Protein AF-A0A7J9G5B0-F1 (afdb_monomer)

Radius of gyration: 32.43 Å; Cα contacts (8 Å, |Δi|>4): 318; chains: 1; bounding box: 76×44×80 Å

Nearest PDB structures (foldseek):
  2o26-assembly2_F  TM=2.743E-01  e=6.953E+00  Mus musculus

Mean predicted aligned error: 15.17 Å

pLDDT: mean 85.56, std 13.23, range [45.25, 98.5]

Sequence (202 aa):
AVETWRNEKLKEAKNLALGGERLDSTLLREEAGNLVKVLESNWAALSEEIGLWIPSEIKNQEHNDKPEDVEDTDDPEQILAGRPPLPECRTELHTDYDGDCVRWGLTHHKESAADCCQACLDQAKAAKPGEKKCNIWVYCPSETGCYSPDKYEHKHMECWLKYVSASEKPSLNFKDRYPEGYRNSHRNVPVIVPWVSGVISV

Structure (mmCIF, N/CA/C/O backbone):
data_AF-A0A7J9G5B0-F1
#
_entry.id   AF-A0A7J9G5B0-F1
#
loop_
_atom_site.group_PDB
_atom_site.id
_atom_site.type_symbol
_atom_site.label_atom_id
_atom_site.label_alt_id
_atom_site.label_comp_id
_atom_site.label_asym_id
_atom_site.label_entity_id
_atom_site.label_seq_id
_atom_site.pdbx_PDB_ins_code
_atom_site.Cartn_x
_atom_site.Cartn_y
_atom_site.Cartn_z
_atom_site.occupancy
_atom_site.B_iso_or_equiv
_atom_site.auth_seq_id
_atom_site.auth_comp_id
_atom_site.auth_asym_id
_atom_site.auth_atom_id
_atom_site.pdbx_PDB_model_num
ATOM 1 N N . ALA A 1 1 ? 29.146 -6.454 -39.573 1.00 75.44 1 ALA A N 1
ATOM 2 C CA . ALA A 1 1 ? 29.970 -5.361 -39.013 1.00 75.44 1 ALA A CA 1
ATOM 3 C C . ALA A 1 1 ? 31.433 -5.785 -38.871 1.00 75.44 1 ALA A C 1
ATOM 5 O O . ALA A 1 1 ? 32.259 -5.245 -39.593 1.00 75.44 1 ALA A O 1
ATOM 6 N N . VAL A 1 2 ? 31.755 -6.782 -38.032 1.00 80.88 2 VAL A N 1
ATOM 7 C CA . VAL A 1 2 ? 33.148 -7.219 -37.782 1.00 80.88 2 VAL A CA 1
ATOM 8 C C . VAL A 1 2 ? 33.845 -7.763 -39.039 1.00 80.88 2 VAL A C 1
ATOM 10 O O . VAL A 1 2 ? 34.942 -7.321 -39.360 1.00 80.88 2 VAL A O 1
ATOM 13 N N . GLU A 1 3 ? 33.191 -8.636 -39.814 1.00 83.44 3 GLU A N 1
ATOM 14 C CA . GLU A 1 3 ? 33.768 -9.148 -41.075 1.00 83.44 3 GLU A CA 1
ATOM 15 C C . GLU A 1 3 ? 33.977 -8.050 -42.132 1.00 83.44 3 GLU A C 1
ATOM 17 O O . GLU A 1 3 ? 34.952 -8.061 -42.878 1.00 83.44 3 GLU A O 1
ATOM 22 N N . THR A 1 4 ? 33.090 -7.054 -42.182 1.00 85.81 4 THR A N 1
ATOM 23 C CA . THR A 1 4 ? 33.234 -5.903 -43.086 1.00 85.81 4 THR A CA 1
ATOM 24 C C . THR A 1 4 ? 34.471 -5.081 -42.721 1.00 85.81 4 THR A C 1
ATOM 26 O O . THR A 1 4 ? 35.311 -4.832 -43.582 1.00 85.81 4 THR A O 1
ATOM 29 N N . TRP A 1 5 ? 34.633 -4.759 -41.433 1.00 87.75 5 TRP A N 1
ATOM 30 C CA . TRP A 1 5 ? 35.808 -4.058 -40.909 1.00 87.75 5 TRP A CA 1
ATOM 31 C C . TRP A 1 5 ? 37.108 -4.838 -41.155 1.00 87.75 5 TRP A C 1
ATOM 33 O O . TRP A 1 5 ? 38.104 -4.264 -41.594 1.00 87.75 5 TRP A O 1
ATOM 43 N N . ARG A 1 6 ? 37.093 -6.162 -40.941 1.00 89.50 6 ARG A N 1
ATOM 44 C CA . ARG A 1 6 ? 38.235 -7.047 -41.212 1.00 89.50 6 ARG A CA 1
ATOM 45 C C . ARG A 1 6 ? 38.676 -6.944 -42.671 1.00 89.50 6 ARG A C 1
ATOM 47 O O . ARG A 1 6 ? 39.864 -6.777 -42.937 1.00 89.50 6 ARG A O 1
ATOM 54 N N . ASN A 1 7 ? 37.733 -7.018 -43.610 1.00 89.81 7 ASN A N 1
ATOM 55 C CA . ASN A 1 7 ? 38.027 -6.958 -45.043 1.00 89.81 7 ASN A CA 1
ATOM 56 C C . ASN A 1 7 ? 38.601 -5.597 -45.466 1.00 89.81 7 ASN A C 1
ATOM 58 O O . ASN A 1 7 ? 39.544 -5.545 -46.259 1.00 89.81 7 ASN A O 1
ATOM 62 N N . GLU A 1 8 ? 38.080 -4.502 -44.911 1.00 89.50 8 GLU A N 1
ATOM 63 C CA . GLU A 1 8 ? 38.601 -3.149 -45.143 1.00 89.50 8 GLU A CA 1
ATOM 64 C C . GLU A 1 8 ? 40.030 -2.999 -44.604 1.00 89.50 8 GLU A C 1
ATOM 66 O O . GLU A 1 8 ? 40.931 -2.579 -45.337 1.00 89.50 8 GLU A O 1
ATOM 71 N N . LYS A 1 9 ? 40.280 -3.440 -43.366 1.00 87.12 9 LYS A N 1
ATOM 72 C CA . LYS A 1 9 ? 41.608 -3.364 -42.739 1.00 87.12 9 LYS A CA 1
ATOM 73 C C . LYS A 1 9 ? 42.635 -4.273 -43.399 1.00 87.12 9 LYS A C 1
ATOM 75 O O . LYS A 1 9 ? 43.788 -3.876 -43.560 1.00 87.12 9 LYS A O 1
ATOM 80 N N . LEU A 1 10 ? 42.227 -5.456 -43.851 1.00 90.00 10 LEU A N 1
ATOM 81 C CA . LEU A 1 10 ? 43.096 -6.351 -44.611 1.00 90.00 10 LEU A CA 1
ATOM 82 C C . LEU A 1 10 ? 43.522 -5.717 -45.943 1.00 90.00 10 LEU A C 1
ATOM 84 O O . LEU A 1 10 ? 44.684 -5.826 -46.335 1.00 90.00 10 LEU A O 1
ATOM 88 N N . LYS A 1 11 ? 42.607 -5.019 -46.627 1.00 89.06 11 LYS A N 1
ATOM 89 C CA . LYS A 1 11 ? 42.903 -4.311 -47.880 1.00 89.06 11 LYS A CA 1
ATOM 90 C C . LYS A 1 11 ? 43.905 -3.174 -47.667 1.00 89.06 11 LYS A C 1
ATOM 92 O O . LYS A 1 11 ? 44.860 -3.055 -48.434 1.00 89.06 11 LYS A O 1
ATOM 97 N N . GLU A 1 12 ? 43.723 -2.377 -46.616 1.00 86.44 12 GLU A N 1
ATOM 98 C CA . GLU A 1 12 ? 44.674 -1.327 -46.226 1.00 86.44 12 GLU A CA 1
ATOM 99 C C . GLU A 1 12 ? 46.062 -1.907 -45.908 1.00 86.44 12 GLU A C 1
ATOM 101 O O . GLU A 1 12 ? 47.071 -1.429 -46.430 1.00 86.44 12 GLU A O 1
ATOM 106 N N . ALA A 1 13 ? 46.119 -2.982 -45.115 1.00 86.12 13 ALA A N 1
ATOM 107 C CA . ALA A 1 13 ? 47.369 -3.621 -44.709 1.00 86.12 13 ALA A CA 1
ATOM 108 C C . ALA A 1 13 ? 48.138 -4.227 -45.898 1.00 86.12 13 ALA A C 1
ATOM 110 O O . ALA A 1 13 ? 49.355 -4.060 -45.993 1.00 86.12 13 ALA A O 1
ATOM 111 N N . LYS A 1 14 ? 47.442 -4.866 -46.850 1.00 86.56 14 LYS A N 1
ATOM 112 C CA . LYS A 1 14 ? 48.056 -5.412 -48.076 1.00 86.56 14 LYS A CA 1
ATOM 113 C C . LYS A 1 14 ? 48.651 -4.320 -48.962 1.00 86.56 14 LYS A C 1
ATOM 115 O O . LYS A 1 14 ? 49.770 -4.475 -49.448 1.00 86.56 14 LYS A O 1
ATOM 120 N N . ASN A 1 15 ? 47.940 -3.207 -49.137 1.00 84.12 15 ASN A N 1
ATOM 121 C CA . ASN A 1 15 ? 48.438 -2.074 -49.920 1.00 84.12 15 ASN A CA 1
ATOM 122 C C . ASN A 1 15 ? 49.713 -1.473 -49.307 1.00 84.12 15 ASN A C 1
ATOM 124 O O . ASN A 1 15 ? 50.661 -1.167 -50.031 1.00 84.12 15 ASN A O 1
ATOM 128 N N . LEU A 1 16 ? 49.766 -1.357 -47.977 1.00 80.50 16 LEU A N 1
ATOM 129 C CA . LEU A 1 16 ? 50.942 -0.853 -47.259 1.00 80.50 16 LEU A CA 1
ATOM 130 C C . LEU A 1 16 ? 52.129 -1.830 -47.312 1.00 80.50 16 LEU A C 1
ATOM 132 O O . LEU A 1 16 ? 53.268 -1.397 -47.505 1.00 80.50 16 LEU A O 1
ATOM 136 N N . ALA A 1 17 ? 51.878 -3.138 -47.200 1.00 78.25 17 ALA A N 1
ATOM 137 C CA . ALA A 1 17 ? 52.911 -4.173 -47.298 1.00 78.25 17 ALA A CA 1
ATOM 138 C C . ALA A 1 17 ? 53.558 -4.239 -48.697 1.00 78.25 17 ALA A C 1
ATOM 140 O O . ALA A 1 17 ? 54.757 -4.488 -48.808 1.00 78.25 17 ALA A O 1
ATOM 141 N N . LEU A 1 18 ? 52.791 -3.962 -49.759 1.00 80.50 18 LEU A N 1
ATOM 142 C CA . LEU A 1 18 ? 53.263 -3.934 -51.152 1.00 80.50 18 LEU A CA 1
ATOM 143 C C . LEU A 1 18 ? 53.929 -2.606 -51.561 1.00 80.50 18 LEU A C 1
ATOM 145 O O . LEU A 1 18 ? 54.347 -2.455 -52.707 1.00 80.50 18 LEU A O 1
ATOM 149 N N . GLY A 1 19 ? 54.060 -1.651 -50.635 1.00 67.88 19 GLY A N 1
ATOM 150 C CA . GLY A 1 19 ? 54.778 -0.396 -50.861 1.00 67.88 19 GLY A CA 1
ATOM 151 C C . GLY A 1 19 ? 53.939 0.758 -51.41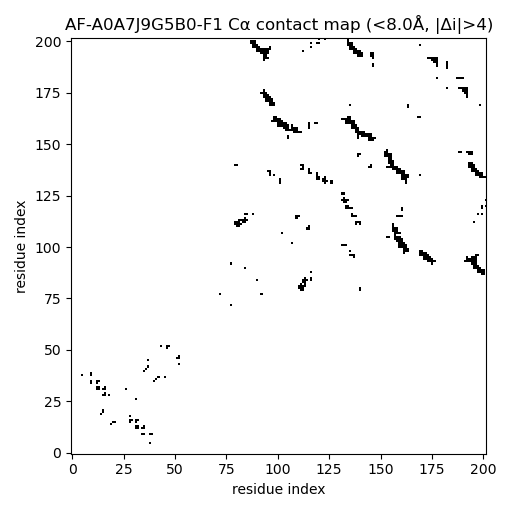5 1.00 67.88 19 GLY A C 1
ATOM 152 O O . GLY A 1 19 ? 54.524 1.724 -51.899 1.00 67.88 19 GLY A O 1
ATOM 153 N N . GLY A 1 20 ? 52.606 0.682 -51.330 1.00 67.12 20 GLY A N 1
ATOM 154 C CA . GLY A 1 20 ? 51.700 1.776 -51.696 1.00 67.12 20 GLY A CA 1
ATOM 155 C C . GLY A 1 20 ? 51.817 3.010 -50.788 1.00 67.12 20 GLY A C 1
ATOM 156 O O . GLY A 1 20 ? 52.327 2.930 -49.668 1.00 67.12 20 GLY A O 1
ATOM 157 N N . GLU A 1 21 ? 51.352 4.163 -51.283 1.00 63.97 21 GLU A N 1
ATOM 158 C CA . GLU A 1 21 ? 51.412 5.445 -50.569 1.00 63.97 21 GLU A CA 1
ATOM 159 C C . GLU A 1 21 ? 50.605 5.442 -49.261 1.00 63.97 21 GLU A C 1
ATOM 161 O O . GLU A 1 21 ? 49.486 4.930 -49.168 1.00 63.97 21 GLU A O 1
ATOM 166 N N . ARG A 1 22 ? 51.202 6.049 -48.231 1.00 60.91 22 ARG A N 1
ATOM 167 C CA . ARG A 1 22 ? 50.657 6.165 -46.878 1.00 60.91 22 ARG A CA 1
ATOM 168 C C . ARG A 1 22 ? 49.647 7.308 -46.847 1.00 60.91 22 ARG A C 1
ATOM 170 O O . ARG A 1 22 ? 50.045 8.455 -46.691 1.00 60.91 22 ARG A O 1
ATOM 177 N N . LEU A 1 23 ? 48.361 6.994 -46.993 1.00 57.19 23 LEU A N 1
ATOM 178 C CA . LEU A 1 23 ? 47.342 8.044 -47.022 1.00 57.19 23 LEU A CA 1
ATOM 179 C C . LEU A 1 23 ? 46.958 8.579 -45.636 1.00 57.19 23 LEU A C 1
ATOM 181 O O . LEU A 1 23 ? 46.669 9.758 -45.580 1.00 57.19 23 LEU A O 1
ATOM 185 N N . ASP A 1 24 ? 47.017 7.794 -44.544 1.00 59.62 24 ASP A N 1
ATOM 186 C CA . ASP A 1 24 ? 46.801 8.318 -43.166 1.00 59.62 24 ASP A CA 1
ATOM 187 C C . ASP A 1 24 ? 47.099 7.314 -42.019 1.00 59.62 2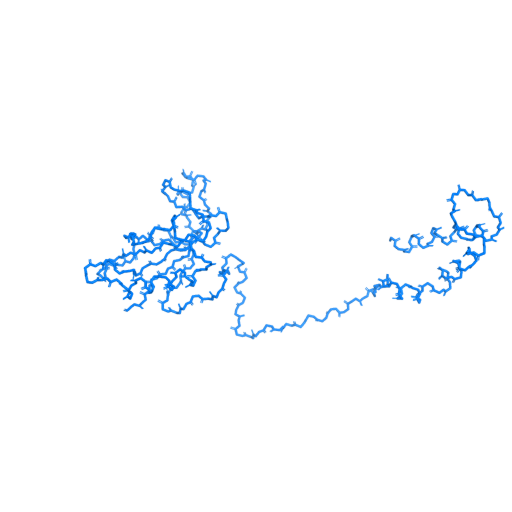4 ASP A C 1
ATOM 189 O O . ASP A 1 24 ? 46.635 7.452 -40.890 1.00 59.62 24 ASP A O 1
ATOM 193 N N . SER A 1 25 ? 47.869 6.249 -42.270 1.00 56.81 25 SER A N 1
ATOM 194 C CA . SER A 1 25 ? 48.047 5.175 -41.276 1.00 56.81 25 SER A CA 1
ATOM 195 C C . SER A 1 25 ? 49.211 5.445 -40.310 1.00 56.81 25 SER A C 1
ATOM 197 O O . SER A 1 25 ? 50.312 5.796 -40.740 1.00 56.81 25 SER A O 1
ATOM 199 N N . THR A 1 26 ? 49.006 5.257 -39.002 1.00 64.81 26 THR A N 1
ATOM 200 C CA . THR A 1 26 ? 50.064 5.205 -37.966 1.00 64.81 26 THR A CA 1
ATOM 201 C C . THR A 1 26 ? 50.887 3.914 -38.010 1.00 64.81 26 THR A C 1
ATOM 203 O O . THR A 1 26 ? 51.887 3.816 -37.307 1.00 64.81 26 THR A O 1
ATOM 206 N N . LEU A 1 27 ? 50.480 2.947 -38.835 1.00 65.25 27 LEU A N 1
ATOM 207 C CA . LEU A 1 27 ? 51.027 1.595 -38.880 1.00 65.25 27 LEU A CA 1
ATOM 208 C C . LEU A 1 27 ? 52.357 1.548 -39.648 1.00 65.25 27 LEU A C 1
ATOM 210 O O . LEU A 1 27 ? 52.450 2.036 -40.782 1.00 65.25 27 LEU A O 1
ATOM 214 N N . LEU A 1 28 ? 53.389 0.954 -39.049 1.00 69.56 28 LEU A N 1
ATOM 215 C CA . LEU A 1 28 ? 54.694 0.788 -39.690 1.00 69.56 28 LEU A CA 1
ATOM 216 C C . LEU A 1 28 ? 54.623 -0.298 -40.776 1.00 69.56 28 LEU A C 1
ATOM 218 O O . LEU A 1 28 ? 53.872 -1.267 -40.675 1.00 69.56 28 LEU A O 1
ATOM 222 N N . ARG A 1 29 ? 55.440 -0.177 -41.832 1.00 68.81 29 ARG A N 1
ATOM 223 C CA . ARG A 1 29 ? 55.473 -1.157 -42.940 1.00 68.81 29 ARG A CA 1
ATOM 224 C C . ARG A 1 29 ? 55.770 -2.583 -42.450 1.00 68.81 29 ARG A C 1
ATOM 226 O O . ARG A 1 29 ? 55.216 -3.539 -42.982 1.00 68.81 29 ARG A O 1
ATOM 233 N N . GLU A 1 30 ? 56.615 -2.714 -41.430 1.00 68.94 30 GLU A N 1
ATOM 234 C CA . GLU A 1 30 ? 56.950 -3.998 -40.798 1.00 68.94 30 GLU A CA 1
ATOM 235 C C . GLU A 1 30 ? 55.750 -4.606 -40.048 1.00 68.94 30 GLU A C 1
ATOM 237 O O . GLU A 1 30 ? 55.548 -5.819 -40.066 1.00 68.94 30 GLU A O 1
ATOM 242 N N . GLU A 1 31 ? 54.890 -3.768 -39.466 1.00 75.38 31 GLU A N 1
ATOM 243 C CA . GLU A 1 31 ? 53.669 -4.186 -38.766 1.00 75.38 31 GLU A CA 1
ATOM 244 C C . GLU A 1 31 ? 52.557 -4.586 -39.747 1.00 75.38 31 GLU A C 1
ATOM 246 O O . GLU A 1 31 ? 51.744 -5.459 -39.440 1.00 75.38 31 GLU A O 1
ATOM 251 N N . ALA A 1 32 ? 52.548 -4.011 -40.955 1.00 81.25 32 ALA A N 1
ATOM 252 C CA . ALA A 1 32 ? 51.550 -4.306 -41.983 1.00 81.25 32 ALA A CA 1
ATOM 253 C C . ALA A 1 32 ? 51.599 -5.774 -42.433 1.00 81.25 32 ALA A C 1
ATOM 255 O O . ALA A 1 32 ? 50.554 -6.401 -42.601 1.00 81.25 32 ALA A O 1
ATOM 256 N N . GLY A 1 33 ? 52.798 -6.353 -42.564 1.00 82.38 33 GLY A N 1
ATOM 257 C CA . GLY A 1 33 ? 52.959 -7.769 -42.909 1.00 82.38 33 GLY A CA 1
ATOM 258 C C . GLY A 1 33 ? 52.389 -8.707 -41.840 1.00 82.38 33 GLY A C 1
ATOM 259 O O . GLY A 1 33 ? 51.692 -9.673 -42.161 1.00 82.38 33 GLY A O 1
ATOM 260 N N . ASN A 1 34 ? 52.619 -8.385 -40.564 1.00 84.00 34 ASN A N 1
ATOM 261 C CA . ASN A 1 34 ? 52.057 -9.140 -39.444 1.00 84.00 34 ASN A CA 1
ATOM 262 C C . ASN A 1 34 ? 50.531 -9.010 -39.393 1.00 84.00 34 ASN A C 1
ATOM 264 O O . ASN A 1 34 ? 49.838 -10.009 -39.203 1.00 84.00 34 ASN A O 1
ATOM 268 N N . LEU A 1 35 ? 50.001 -7.811 -39.641 1.00 85.69 35 LEU A N 1
ATOM 269 C CA . LEU A 1 35 ? 48.563 -7.564 -39.659 1.00 85.69 35 LEU A CA 1
ATOM 270 C C . LEU A 1 35 ? 47.857 -8.336 -40.784 1.00 85.69 35 LEU A C 1
ATOM 272 O O . LEU A 1 35 ? 46.802 -8.921 -40.546 1.00 85.69 35 LEU A O 1
ATOM 276 N N . VAL A 1 36 ? 48.453 -8.415 -41.981 1.00 88.88 36 VAL A N 1
ATOM 277 C CA . VAL A 1 36 ? 47.934 -9.252 -43.079 1.00 88.88 36 VAL A CA 1
ATOM 278 C C . VAL A 1 36 ? 47.875 -10.716 -42.656 1.00 88.88 36 VAL A C 1
ATOM 280 O O . VAL A 1 36 ? 46.828 -11.345 -42.783 1.00 88.88 36 VAL A O 1
ATOM 283 N N . LYS A 1 37 ? 48.964 -11.251 -42.091 1.00 88.12 37 LYS A N 1
ATOM 284 C CA . LYS A 1 37 ? 49.021 -12.648 -41.636 1.00 88.12 37 LYS A CA 1
ATOM 285 C C . LYS A 1 37 ? 47.945 -12.953 -40.590 1.00 88.12 37 LYS A C 1
ATOM 287 O O . LYS A 1 37 ? 47.312 -14.007 -40.645 1.00 88.12 37 LYS A O 1
ATOM 292 N N . VAL A 1 38 ? 47.724 -12.031 -39.656 1.00 88.94 38 VAL A N 1
ATOM 293 C CA . VAL A 1 38 ? 46.749 -12.196 -38.575 1.00 88.94 38 VAL A CA 1
ATOM 294 C C . VAL A 1 38 ? 45.309 -12.098 -39.084 1.00 88.94 38 VAL A C 1
ATOM 296 O O . VAL A 1 38 ? 44.499 -12.967 -38.775 1.00 88.94 38 VAL A O 1
ATOM 299 N N . LEU A 1 39 ? 44.989 -11.092 -39.902 1.00 88.94 39 LEU A N 1
ATOM 300 C CA . LEU A 1 39 ? 43.631 -10.875 -40.414 1.00 88.94 39 LEU A CA 1
ATOM 301 C C . LEU A 1 39 ? 43.241 -11.844 -41.543 1.00 88.94 39 LEU A C 1
ATOM 303 O O . LEU A 1 39 ? 42.052 -12.074 -41.761 1.00 88.94 39 LEU A O 1
ATOM 307 N N . GLU A 1 40 ? 44.199 -12.416 -42.272 1.00 89.44 40 GLU A N 1
ATOM 308 C CA . GLU A 1 40 ? 43.931 -13.361 -43.363 1.00 89.44 40 GLU A CA 1
ATOM 309 C C . GLU A 1 40 ? 43.974 -14.816 -42.887 1.00 89.44 40 GLU A C 1
ATOM 311 O O . GLU A 1 40 ? 42.971 -15.519 -43.008 1.00 89.44 40 GLU A O 1
ATOM 316 N N . SER A 1 41 ? 45.097 -15.250 -42.306 1.00 85.44 41 SER A N 1
ATOM 317 C CA . SER A 1 41 ? 45.352 -16.664 -41.998 1.00 85.44 41 SER A CA 1
ATOM 318 C C . SER A 1 41 ? 44.984 -17.062 -40.567 1.00 85.44 41 SER A C 1
ATOM 320 O O . SER A 1 41 ? 44.552 -18.191 -40.353 1.00 85.44 41 SER A O 1
ATOM 322 N N . ASN A 1 42 ? 45.122 -16.155 -39.593 1.00 86.44 42 ASN A N 1
ATOM 323 C CA . ASN A 1 42 ? 44.904 -16.462 -38.169 1.00 86.44 42 ASN A CA 1
ATOM 324 C C . ASN A 1 42 ? 43.629 -15.826 -37.595 1.00 86.44 42 ASN A C 1
ATOM 326 O O . ASN A 1 42 ? 43.475 -15.742 -36.378 1.00 86.44 42 ASN A O 1
ATOM 330 N N . TRP A 1 43 ? 42.708 -15.383 -38.452 1.00 87.81 43 TRP A N 1
ATOM 331 C CA . TRP A 1 43 ? 41.545 -14.613 -38.018 1.00 87.81 43 TRP A CA 1
ATOM 332 C C . TRP A 1 43 ? 40.653 -15.366 -37.032 1.00 87.81 43 TRP A C 1
ATOM 334 O O . TRP A 1 43 ? 40.246 -14.782 -36.039 1.00 87.81 43 TRP A O 1
ATOM 344 N N . ALA A 1 44 ? 40.390 -16.654 -37.274 1.00 84.25 44 ALA A N 1
ATOM 345 C CA . ALA A 1 44 ? 39.545 -17.459 -36.393 1.00 84.25 44 ALA A CA 1
ATOM 346 C C . ALA A 1 44 ? 40.123 -17.524 -34.967 1.00 84.25 44 ALA A C 1
ATOM 348 O O . ALA A 1 44 ? 39.436 -17.165 -34.014 1.00 84.25 44 ALA A O 1
ATOM 349 N N . ALA A 1 45 ? 41.411 -17.865 -34.846 1.00 84.62 45 ALA A N 1
ATOM 350 C CA . ALA A 1 45 ? 42.112 -17.927 -33.565 1.00 84.62 45 ALA A CA 1
ATOM 351 C C . ALA A 1 45 ? 42.162 -16.559 -32.868 1.00 84.62 45 ALA A C 1
ATOM 353 O O . ALA A 1 45 ? 41.864 -16.468 -31.682 1.00 84.62 45 ALA A O 1
ATOM 354 N N . LEU A 1 46 ? 42.464 -15.488 -33.613 1.00 84.88 46 LEU A N 1
ATOM 355 C CA . LEU A 1 46 ? 42.442 -14.136 -33.058 1.00 84.88 46 LEU A CA 1
ATOM 356 C C . LEU A 1 46 ? 41.035 -13.769 -32.571 1.00 84.88 46 LEU A C 1
ATOM 358 O O . LEU A 1 46 ? 40.905 -13.230 -31.483 1.00 84.88 46 LEU A O 1
ATOM 362 N N . SER A 1 47 ? 39.994 -14.038 -33.367 1.00 84.69 47 SER A N 1
ATOM 363 C CA . SER A 1 47 ? 38.609 -13.661 -33.059 1.00 84.69 47 SER A CA 1
ATOM 364 C C . SER A 1 47 ? 38.087 -14.335 -31.793 1.00 84.69 47 SER A C 1
ATOM 366 O O . SER A 1 47 ? 37.343 -13.715 -31.034 1.00 84.69 47 SER A O 1
ATOM 368 N N . GLU A 1 48 ? 38.515 -15.571 -31.548 1.00 83.00 48 GLU A N 1
ATOM 369 C CA . GLU A 1 48 ? 38.233 -16.311 -30.324 1.00 83.00 48 GLU A CA 1
ATOM 370 C C . GLU A 1 48 ? 39.007 -15.720 -29.137 1.00 83.00 48 GLU A C 1
ATOM 372 O O . GLU A 1 48 ? 38.404 -15.406 -28.113 1.00 83.00 48 GLU A O 1
ATOM 377 N N . GLU A 1 49 ? 40.311 -15.466 -29.300 1.00 84.38 49 GLU A N 1
ATOM 378 C CA . GLU A 1 49 ? 41.177 -14.898 -28.256 1.00 84.38 49 GLU A CA 1
ATOM 379 C C . GLU A 1 49 ? 40.717 -13.507 -27.787 1.00 84.38 49 GLU A C 1
ATOM 381 O O . GLU A 1 49 ? 40.744 -13.213 -26.593 1.00 84.38 49 GLU A O 1
ATOM 386 N N . ILE A 1 50 ? 40.251 -12.655 -28.707 1.00 81.81 50 ILE A N 1
ATOM 387 C CA . ILE A 1 50 ? 39.782 -11.294 -28.390 1.00 81.81 50 ILE A CA 1
ATOM 388 C C . ILE A 1 50 ? 38.276 -11.216 -28.096 1.00 81.81 50 ILE A C 1
ATOM 390 O O . ILE A 1 50 ? 37.741 -10.115 -27.961 1.00 81.81 50 ILE A O 1
ATOM 394 N N . GLY A 1 51 ? 37.579 -12.357 -28.010 1.00 78.12 51 GLY A N 1
ATOM 395 C CA . GLY A 1 51 ? 36.159 -12.417 -27.643 1.00 78.12 51 GLY A CA 1
ATOM 396 C C . GLY A 1 51 ? 35.200 -11.812 -28.676 1.00 78.12 51 GLY A C 1
ATOM 397 O O . GLY A 1 51 ? 34.086 -11.425 -28.330 1.00 78.12 51 GLY A O 1
ATOM 398 N N . LEU A 1 52 ? 35.619 -11.708 -29.941 1.00 75.06 52 LEU A N 1
ATOM 399 C CA . LEU A 1 52 ? 34.769 -11.277 -31.061 1.00 75.06 52 LEU A CA 1
ATOM 400 C C . LEU A 1 52 ? 34.044 -12.445 -31.742 1.00 75.06 52 LEU A C 1
ATOM 402 O O . LEU A 1 52 ? 33.197 -12.218 -32.609 1.00 75.06 52 LEU A O 1
ATOM 406 N N . TRP A 1 53 ? 34.371 -13.683 -31.374 1.00 70.50 53 TRP A N 1
ATOM 407 C CA . TRP A 1 53 ? 33.687 -14.870 -31.863 1.00 70.50 53 TRP A CA 1
ATOM 408 C C . TRP A 1 53 ? 32.376 -15.107 -31.107 1.00 70.50 53 TRP A C 1
ATOM 410 O O . TRP A 1 53 ? 32.370 -15.362 -29.904 1.00 70.50 53 TRP A O 1
ATOM 420 N N . ILE A 1 54 ? 31.261 -15.078 -31.837 1.00 62.78 54 ILE A N 1
ATOM 421 C CA . ILE A 1 54 ? 29.958 -15.557 -31.369 1.00 62.78 54 ILE A CA 1
ATOM 422 C C . ILE A 1 54 ? 29.581 -16.743 -32.267 1.00 62.78 54 ILE A C 1
ATOM 424 O O . ILE A 1 54 ? 29.531 -16.562 -33.488 1.00 62.78 54 ILE A O 1
ATOM 428 N N . PRO A 1 55 ? 29.323 -17.948 -31.718 1.00 63.28 55 PRO A N 1
ATOM 429 C CA . PRO A 1 55 ? 28.839 -19.074 -32.508 1.00 63.28 55 PRO A CA 1
ATOM 430 C C . PRO A 1 55 ? 27.569 -18.698 -33.276 1.00 63.28 55 PRO A C 1
ATOM 432 O O . PRO A 1 55 ? 26.679 -18.047 -32.733 1.00 63.28 55 PRO A O 1
ATOM 435 N N . SER A 1 56 ? 27.451 -19.154 -34.524 1.00 61.44 56 SER A N 1
ATOM 436 C CA . SER A 1 56 ? 26.239 -18.964 -35.337 1.00 61.44 56 SER A CA 1
ATOM 437 C C . SER A 1 56 ? 24.992 -19.586 -34.703 1.00 61.44 56 SER A C 1
ATOM 439 O O . SER A 1 56 ? 23.875 -19.169 -34.990 1.00 61.44 56 SER A O 1
ATOM 441 N N . GLU A 1 57 ? 25.194 -20.583 -33.841 1.00 61.09 57 GLU A N 1
ATOM 442 C CA . GLU A 1 57 ? 24.156 -21.288 -33.105 1.00 61.09 57 GLU A CA 1
ATOM 443 C C . GLU A 1 57 ? 24.521 -21.296 -31.620 1.00 61.09 57 GLU A C 1
ATOM 445 O O . GLU A 1 57 ? 25.359 -22.076 -31.167 1.00 61.09 57 GLU A O 1
ATOM 450 N N . ILE A 1 58 ? 23.881 -20.421 -30.848 1.00 66.44 58 ILE A N 1
ATOM 451 C CA . ILE A 1 58 ? 23.886 -20.511 -29.390 1.00 66.44 58 ILE A CA 1
ATOM 452 C C . ILE A 1 58 ? 22.707 -21.408 -29.015 1.00 66.44 58 ILE A C 1
ATOM 454 O O . ILE A 1 58 ? 21.552 -20.983 -29.057 1.00 66.44 58 ILE A O 1
ATOM 458 N N . LYS A 1 59 ? 22.980 -22.671 -28.674 1.00 68.50 59 LYS A N 1
ATOM 459 C CA . LYS A 1 59 ? 21.967 -23.551 -28.081 1.00 68.50 59 LYS A CA 1
ATOM 460 C C . LYS A 1 59 ? 21.775 -23.151 -26.623 1.00 68.50 59 LYS A C 1
ATOM 462 O O . LYS A 1 59 ? 22.403 -23.718 -25.735 1.00 68.50 59 LYS A O 1
ATOM 467 N N . ASN A 1 60 ? 20.928 -22.154 -26.392 1.00 66.81 60 ASN A N 1
ATOM 468 C CA . ASN A 1 60 ? 20.433 -21.870 -25.053 1.00 66.81 60 ASN A CA 1
ATOM 469 C C . ASN A 1 60 ? 19.544 -23.040 -24.634 1.00 66.81 60 ASN A C 1
ATOM 471 O O . ASN A 1 60 ? 18.548 -23.337 -25.292 1.00 66.81 60 ASN A O 1
ATOM 475 N N . GLN A 1 61 ? 19.936 -23.732 -23.573 1.00 71.50 61 GLN A N 1
ATOM 476 C CA . GLN A 1 61 ? 19.067 -24.690 -22.915 1.00 71.50 61 GLN A CA 1
ATOM 477 C C . GLN A 1 61 ? 18.419 -23.937 -21.760 1.00 71.50 61 GLN A C 1
ATOM 479 O O . GLN A 1 61 ? 19.069 -23.672 -20.752 1.00 71.50 61 GLN A O 1
ATOM 484 N N . GLU A 1 62 ? 17.173 -23.509 -21.949 1.00 68.50 62 GLU A N 1
ATOM 485 C CA . GLU A 1 62 ? 16.391 -22.913 -20.869 1.00 68.50 62 GLU A CA 1
ATOM 486 C C . GLU A 1 62 ? 16.176 -23.986 -19.801 1.00 68.50 62 GLU A C 1
ATOM 488 O O . GLU A 1 62 ? 15.477 -24.977 -20.019 1.00 68.50 62 GLU A O 1
ATOM 493 N N . HIS A 1 63 ? 16.849 -23.826 -18.666 1.00 68.94 63 HIS A N 1
ATOM 494 C CA . HIS A 1 63 ? 16.596 -24.632 -17.487 1.00 68.94 63 HIS A CA 1
ATOM 495 C C . HIS A 1 63 ? 15.535 -23.905 -16.668 1.00 68.94 63 HIS A C 1
ATOM 497 O O . HIS A 1 63 ? 15.774 -22.805 -16.173 1.00 68.94 63 HIS A O 1
ATOM 503 N N . ASN A 1 64 ? 14.342 -24.487 -16.578 1.00 66.75 64 ASN A N 1
ATOM 504 C CA . ASN A 1 64 ? 13.290 -23.928 -15.748 1.00 66.75 64 ASN A CA 1
ATOM 505 C C . ASN A 1 64 ? 13.541 -24.353 -14.295 1.00 66.75 64 ASN A C 1
ATOM 507 O O . ASN A 1 64 ? 13.109 -25.423 -13.878 1.00 66.75 64 ASN A O 1
ATOM 511 N N . ASP A 1 65 ? 14.259 -23.524 -13.533 1.00 77.81 65 ASP A N 1
ATOM 512 C CA . ASP A 1 65 ? 14.503 -23.719 -12.090 1.00 77.81 65 ASP A CA 1
ATOM 513 C C . ASP A 1 65 ? 13.237 -23.524 -11.230 1.00 77.81 65 ASP A C 1
ATOM 515 O O . ASP A 1 65 ? 13.291 -23.550 -9.997 1.00 77.81 65 ASP A O 1
ATOM 519 N N . LYS A 1 66 ? 12.086 -23.287 -11.865 1.00 65.00 66 LYS A N 1
ATOM 520 C CA . LYS A 1 66 ? 10.831 -23.005 -11.188 1.00 65.00 66 LYS A CA 1
ATOM 521 C C . LYS A 1 66 ? 10.235 -24.283 -10.565 1.00 65.00 66 LYS A C 1
ATOM 523 O O . LYS A 1 66 ? 10.042 -25.268 -11.277 1.00 65.00 66 LYS A O 1
ATOM 528 N N . PRO A 1 67 ? 9.895 -24.284 -9.262 1.00 71.31 67 PRO A N 1
ATOM 529 C CA . PRO A 1 67 ? 9.187 -25.398 -8.632 1.00 71.31 67 PRO A CA 1
ATOM 530 C C 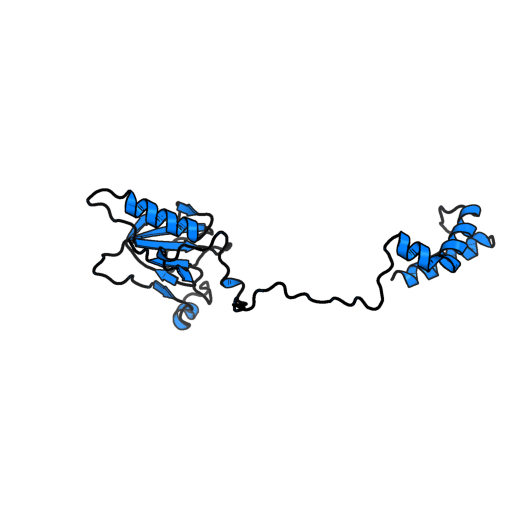. PRO A 1 67 ? 7.784 -25.578 -9.238 1.00 71.31 67 PRO A C 1
ATOM 532 O O . PRO A 1 67 ? 7.096 -24.590 -9.490 1.00 71.31 67 PRO A O 1
ATOM 535 N N . GLU A 1 68 ? 7.344 -26.828 -9.422 1.00 63.47 68 GLU A N 1
ATOM 536 C CA . GLU A 1 68 ? 6.062 -27.178 -10.071 1.00 63.47 68 GLU A CA 1
ATOM 537 C C . GLU A 1 68 ? 4.816 -26.615 -9.352 1.00 63.47 68 GLU A C 1
ATOM 539 O O . GLU A 1 68 ? 3.779 -26.437 -9.984 1.00 63.47 68 GLU A O 1
ATOM 544 N N . ASP A 1 69 ? 4.924 -26.270 -8.065 1.00 56.34 69 ASP A N 1
ATOM 545 C CA . ASP A 1 69 ? 3.803 -25.808 -7.230 1.00 56.34 69 ASP A CA 1
ATOM 546 C C . ASP A 1 69 ? 3.622 -24.276 -7.188 1.00 56.34 69 ASP A C 1
ATOM 548 O O . ASP A 1 69 ? 2.825 -23.765 -6.397 1.00 56.34 69 ASP A O 1
ATOM 552 N N . VAL A 1 70 ? 4.367 -23.511 -7.992 1.00 55.50 70 VAL A N 1
ATOM 553 C CA . VAL A 1 70 ? 4.233 -22.046 -8.039 1.00 55.50 70 VAL A CA 1
ATOM 554 C C . VAL A 1 70 ? 3.439 -21.668 -9.288 1.00 55.50 70 VAL A C 1
ATOM 556 O O . VAL A 1 70 ? 3.980 -21.677 -10.391 1.00 55.50 70 VAL A O 1
ATOM 559 N N . GLU A 1 71 ? 2.154 -21.341 -9.152 1.00 54.66 71 GLU A N 1
ATOM 560 C CA . GLU A 1 71 ? 1.392 -20.776 -10.274 1.00 54.66 71 GLU A CA 1
ATOM 561 C C . GLU A 1 71 ? 2.035 -19.448 -10.715 1.00 54.66 71 GLU A C 1
ATOM 563 O O . GLU A 1 71 ? 2.358 -18.598 -9.884 1.00 54.66 71 GLU A O 1
ATOM 568 N N . ASP A 1 72 ? 2.272 -19.284 -12.022 1.00 48.31 72 ASP A N 1
ATOM 569 C CA . ASP A 1 72 ? 2.623 -17.988 -12.615 1.00 48.31 72 ASP A CA 1
ATOM 570 C C . ASP A 1 72 ? 1.412 -17.056 -12.496 1.00 48.31 72 ASP A C 1
ATOM 572 O O . ASP A 1 72 ? 0.567 -16.973 -13.388 1.00 48.31 72 ASP A O 1
ATOM 576 N N . THR A 1 73 ? 1.302 -16.326 -11.390 1.00 47.53 73 THR A N 1
ATOM 577 C CA . THR A 1 73 ? 0.552 -15.070 -11.402 1.00 47.53 73 THR A CA 1
ATOM 578 C C . THR A 1 73 ? 1.441 -14.036 -12.092 1.00 47.53 73 THR A C 1
ATOM 580 O O . THR A 1 73 ? 2.058 -13.207 -11.426 1.00 47.53 73 THR A O 1
ATOM 583 N N . ASP A 1 74 ? 1.557 -14.133 -13.422 1.00 45.25 74 ASP A N 1
ATOM 584 C CA . ASP A 1 74 ? 2.289 -13.221 -14.324 1.00 45.25 74 ASP A CA 1
ATOM 585 C C . ASP A 1 74 ? 1.641 -11.822 -14.389 1.00 45.25 74 ASP A C 1
ATOM 587 O O . ASP A 1 74 ? 1.454 -11.234 -15.455 1.00 45.25 74 ASP A O 1
ATOM 591 N N . ASP A 1 75 ? 1.257 -11.275 -13.242 1.00 50.16 75 ASP A N 1
ATOM 592 C CA . ASP A 1 75 ? 0.873 -9.884 -13.106 1.00 50.16 75 ASP A CA 1
ATOM 593 C C . ASP A 1 75 ? 1.972 -9.179 -12.300 1.00 50.16 75 ASP A C 1
ATOM 595 O O . ASP A 1 75 ? 1.988 -9.258 -11.067 1.00 50.16 75 ASP A O 1
ATOM 599 N N . PRO A 1 76 ? 2.946 -8.526 -12.959 1.00 48.53 76 PRO A N 1
ATOM 600 C CA . PRO A 1 76 ? 4.018 -7.812 -12.268 1.00 48.53 76 PRO A CA 1
ATOM 601 C C . PRO A 1 76 ? 3.492 -6.705 -11.335 1.00 48.53 76 PRO A C 1
ATOM 603 O O . PRO A 1 76 ? 4.233 -6.251 -10.466 1.00 48.53 76 PRO A O 1
ATOM 606 N N . GLU A 1 77 ? 2.217 -6.306 -11.458 1.00 49.81 77 GLU A N 1
ATOM 607 C CA . GLU A 1 77 ? 1.535 -5.363 -10.559 1.00 49.81 77 GLU A CA 1
ATOM 608 C C . GLU A 1 77 ? 1.066 -6.001 -9.230 1.00 49.81 77 GLU A C 1
ATOM 610 O O . GLU A 1 77 ? 0.675 -5.279 -8.311 1.00 49.81 77 GLU A O 1
ATOM 615 N N . GLN A 1 78 ? 1.138 -7.332 -9.082 1.00 58.03 78 GLN A N 1
ATOM 616 C CA . GLN A 1 78 ? 0.756 -8.058 -7.857 1.00 58.03 78 GLN A CA 1
ATOM 617 C C . GLN A 1 78 ? 1.941 -8.396 -6.937 1.00 58.03 78 GLN A C 1
ATOM 619 O O . GLN A 1 78 ? 1.746 -8.888 -5.821 1.00 58.03 78 GLN A O 1
ATOM 624 N N . ILE A 1 79 ? 3.177 -8.119 -7.365 1.00 71.00 79 ILE A N 1
ATOM 625 C CA . ILE A 1 79 ? 4.379 -8.412 -6.580 1.00 71.00 79 ILE A CA 1
ATOM 626 C C . ILE A 1 79 ? 4.636 -7.261 -5.601 1.00 71.00 79 ILE A C 1
ATOM 628 O O . ILE A 1 79 ? 5.078 -6.177 -5.977 1.00 71.00 79 ILE A O 1
ATOM 632 N N . LEU A 1 80 ? 4.373 -7.499 -4.316 1.00 84.50 80 LEU A N 1
ATOM 633 C CA . LEU A 1 80 ? 4.678 -6.536 -3.257 1.00 84.50 80 LEU A CA 1
ATOM 634 C C . LEU A 1 80 ? 6.176 -6.513 -2.955 1.00 84.50 80 LEU A C 1
ATOM 636 O O . LEU A 1 80 ? 6.798 -7.558 -2.768 1.00 84.50 80 LEU A O 1
ATOM 640 N N . ALA A 1 81 ? 6.739 -5.312 -2.831 1.00 86.12 81 ALA A N 1
ATOM 641 C CA . ALA A 1 81 ? 8.116 -5.140 -2.392 1.00 86.12 81 ALA A CA 1
ATOM 642 C C . ALA A 1 81 ? 8.321 -5.644 -0.950 1.00 86.12 81 ALA A C 1
ATOM 644 O O . ALA A 1 81 ? 7.483 -5.442 -0.064 1.00 86.12 81 ALA A O 1
ATOM 645 N N . GLY A 1 82 ? 9.483 -6.254 -0.705 1.00 88.81 82 GLY A N 1
ATOM 646 C CA . GLY A 1 82 ? 9.893 -6.747 0.608 1.00 88.81 82 GLY A CA 1
ATOM 647 C C . GLY A 1 82 ? 9.430 -8.174 0.911 1.00 88.81 82 GLY A C 1
ATOM 648 O O . GLY A 1 82 ? 9.146 -8.971 0.021 1.00 88.81 82 GLY A O 1
ATOM 649 N N . ARG A 1 83 ? 9.418 -8.526 2.201 1.00 90.19 83 ARG A N 1
ATOM 650 C CA . ARG A 1 83 ? 8.938 -9.841 2.655 1.00 90.19 83 ARG A CA 1
ATOM 651 C C . ARG A 1 83 ? 7.415 -9.944 2.478 1.00 90.19 83 ARG A C 1
ATOM 653 O O . ARG A 1 83 ? 6.731 -8.933 2.652 1.00 90.19 83 ARG A O 1
ATOM 660 N N . PRO A 1 84 ? 6.863 -11.143 2.230 1.00 90.00 84 PRO A N 1
ATOM 661 C CA . PRO A 1 84 ? 5.419 -11.322 2.209 1.00 90.00 84 PRO A CA 1
ATOM 662 C C . PRO A 1 84 ? 4.813 -11.017 3.594 1.00 90.00 84 PRO A C 1
ATOM 664 O O . PRO A 1 84 ? 5.423 -11.351 4.619 1.00 90.00 84 PRO A O 1
ATOM 667 N N . PRO A 1 85 ? 3.625 -10.388 3.658 1.00 91.00 85 PRO A N 1
ATOM 668 C CA . PRO A 1 85 ? 2.896 -10.223 4.912 1.00 91.00 85 PRO A CA 1
ATOM 669 C C . PRO A 1 85 ? 2.553 -11.568 5.568 1.00 91.00 85 PRO A C 1
ATOM 671 O O . PRO A 1 85 ? 2.387 -12.585 4.898 1.00 91.00 85 PRO A O 1
ATOM 674 N N . LEU A 1 86 ? 2.417 -11.568 6.897 1.00 90.38 86 LEU A N 1
ATOM 675 C CA . LEU A 1 86 ? 2.005 -12.756 7.651 1.00 90.38 86 LEU A CA 1
ATOM 676 C C . LEU A 1 86 ? 0.547 -13.141 7.321 1.00 90.38 86 LEU A C 1
ATOM 678 O O . LEU A 1 86 ? -0.261 -12.255 7.044 1.00 90.38 86 LEU A O 1
ATOM 682 N N . PRO A 1 87 ? 0.144 -14.421 7.446 1.00 90.44 87 PRO A N 1
ATOM 683 C CA . PRO A 1 87 ? -1.245 -14.836 7.208 1.00 90.44 87 PRO A CA 1
ATOM 684 C C . PRO A 1 87 ? -2.277 -14.094 8.074 1.00 90.44 87 PRO A C 1
ATOM 686 O O . PRO A 1 87 ? -3.379 -13.788 7.620 1.00 90.44 87 PRO A O 1
ATOM 689 N N . GLU A 1 88 ? -1.903 -13.742 9.309 1.00 92.25 88 GLU A N 1
ATOM 690 C CA . GLU A 1 88 ? -2.729 -12.957 10.240 1.00 92.25 88 GLU A CA 1
ATOM 691 C C . GLU A 1 88 ? -3.097 -11.570 9.697 1.00 92.25 88 GLU A C 1
ATOM 693 O O . GLU A 1 88 ? -4.096 -11.000 10.134 1.00 92.25 88 GLU A O 1
ATOM 698 N N . CYS A 1 89 ? -2.325 -11.047 8.737 1.00 94.12 89 CYS A N 1
ATOM 699 C CA . CYS A 1 89 ? -2.546 -9.753 8.098 1.00 94.12 89 CYS A CA 1
ATOM 700 C C . CYS A 1 89 ? -3.741 -9.733 7.148 1.00 94.12 89 CYS A C 1
ATOM 702 O O . CYS A 1 89 ? -4.204 -8.636 6.834 1.00 94.12 89 CYS A O 1
ATOM 704 N N . ARG A 1 90 ? -4.191 -10.908 6.671 1.00 94.12 90 ARG A N 1
ATOM 705 C CA . ARG A 1 90 ? -5.256 -11.079 5.664 1.00 94.12 90 ARG A CA 1
ATOM 706 C C . ARG A 1 90 ? -5.135 -10.059 4.532 1.00 94.12 90 ARG A C 1
ATOM 708 O O . ARG A 1 90 ? -6.030 -9.248 4.315 1.00 94.12 90 ARG A O 1
ATOM 715 N N . THR A 1 91 ? -3.972 -10.057 3.890 1.00 94.56 91 THR A N 1
ATOM 716 C CA . THR A 1 91 ? -3.643 -9.095 2.842 1.00 94.56 91 THR A CA 1
ATOM 717 C C . THR A 1 91 ? -4.557 -9.264 1.638 1.00 94.56 91 THR A C 1
ATOM 719 O O . THR A 1 91 ? -4.718 -10.362 1.114 1.00 94.56 91 THR A O 1
ATOM 722 N N . GLU A 1 92 ? -5.097 -8.146 1.179 1.00 94.94 92 GLU A N 1
ATOM 723 C CA . GLU A 1 92 ? -5.877 -8.011 -0.037 1.00 94.94 92 GLU A CA 1
ATOM 724 C C . GLU A 1 92 ? -5.226 -6.940 -0.915 1.00 94.94 92 GLU A C 1
ATOM 726 O O . GLU A 1 92 ? -5.053 -5.783 -0.512 1.00 94.94 92 GLU A O 1
ATOM 731 N N . LEU A 1 93 ? -4.842 -7.346 -2.125 1.00 95.25 93 LEU A N 1
ATOM 732 C CA . LEU A 1 93 ? -4.380 -6.427 -3.157 1.00 95.25 93 LEU A CA 1
ATOM 733 C C . LEU A 1 93 ? -5.547 -5.570 -3.651 1.00 95.25 93 LEU A C 1
ATOM 735 O O . LEU A 1 93 ? -6.716 -5.931 -3.495 1.00 95.25 93 LEU A O 1
ATOM 739 N N . HIS A 1 94 ? -5.214 -4.425 -4.238 1.00 95.69 94 HIS A N 1
ATOM 740 C CA . HIS A 1 94 ? -6.166 -3.520 -4.878 1.00 95.69 94 HIS A CA 1
ATOM 741 C C . HIS A 1 94 ? -7.377 -3.194 -4.006 1.00 95.69 94 HIS A C 1
ATOM 743 O O . HIS A 1 94 ? -8.519 -3.231 -4.456 1.00 95.69 94 HIS A O 1
ATOM 749 N N . THR A 1 95 ? -7.134 -2.911 -2.733 1.00 96.12 95 THR A N 1
ATOM 750 C CA . THR A 1 95 ? -8.184 -2.748 -1.732 1.00 96.12 95 THR A CA 1
ATOM 751 C C . THR A 1 95 ? -7.864 -1.535 -0.878 1.00 96.12 95 THR A C 1
ATOM 753 O O . THR A 1 95 ? -6.773 -1.447 -0.319 1.00 96.12 95 THR A O 1
ATOM 756 N N . ASP A 1 96 ? -8.818 -0.613 -0.761 1.00 95.56 96 ASP A N 1
ATOM 757 C CA . ASP A 1 96 ? -8.779 0.508 0.181 1.00 95.56 96 ASP A CA 1
ATOM 758 C C . ASP A 1 96 ? -9.908 0.353 1.207 1.00 95.56 96 ASP A C 1
ATOM 760 O O . ASP A 1 96 ? -11.096 0.488 0.886 1.00 95.56 96 ASP A O 1
ATOM 764 N N . TYR A 1 97 ? -9.524 0.036 2.444 1.00 95.38 97 TYR A N 1
ATOM 765 C CA . TYR A 1 97 ? -10.444 -0.051 3.573 1.00 95.38 97 TYR A CA 1
ATOM 766 C C . TYR A 1 97 ? -10.578 1.291 4.284 1.00 95.38 97 TYR A C 1
ATOM 768 O O . TYR A 1 97 ? -9.587 1.955 4.594 1.00 95.38 97 TYR A O 1
ATOM 776 N N . ASP A 1 98 ? -11.808 1.653 4.626 1.00 92.50 98 ASP A N 1
ATOM 777 C CA . ASP A 1 98 ? -12.117 2.814 5.450 1.00 92.50 98 ASP A CA 1
ATOM 778 C C . ASP A 1 98 ? -12.037 2.484 6.952 1.00 92.50 98 ASP A C 1
ATOM 780 O O . ASP A 1 98 ? -12.043 1.320 7.365 1.00 92.50 98 ASP A O 1
ATOM 784 N N . GLY A 1 99 ? -11.940 3.518 7.784 1.00 92.31 99 GLY A N 1
ATOM 785 C CA . GLY A 1 99 ? -11.938 3.387 9.236 1.00 92.31 99 GLY A CA 1
ATOM 786 C C . GLY A 1 99 ? -11.330 4.581 9.960 1.00 92.31 99 GLY A C 1
ATOM 787 O O . GLY A 1 99 ? -10.676 5.447 9.375 1.00 92.31 99 GLY A O 1
ATOM 788 N N . ASP A 1 100 ? -11.495 4.591 11.280 1.00 93.88 100 ASP A N 1
ATOM 789 C CA . ASP A 1 100 ? -10.942 5.629 12.138 1.00 93.88 100 ASP A CA 1
ATOM 790 C C . ASP A 1 100 ? -9.420 5.543 12.173 1.00 93.88 100 ASP A C 1
ATOM 792 O O . ASP A 1 100 ? -8.840 4.576 12.669 1.00 93.88 100 ASP A O 1
ATOM 796 N N . CYS A 1 101 ? -8.756 6.584 11.688 1.00 94.00 101 CYS A N 1
ATOM 797 C CA . CYS A 1 101 ? -7.305 6.640 11.661 1.00 94.00 101 CYS A CA 1
ATOM 798 C C . CYS A 1 101 ? -6.721 6.677 13.087 1.00 94.00 101 CYS A C 1
ATOM 800 O O . CYS A 1 101 ? -6.867 7.669 13.805 1.00 94.00 101 CYS A O 1
ATOM 802 N N . VAL A 1 102 ? -6.010 5.616 13.482 1.00 96.00 1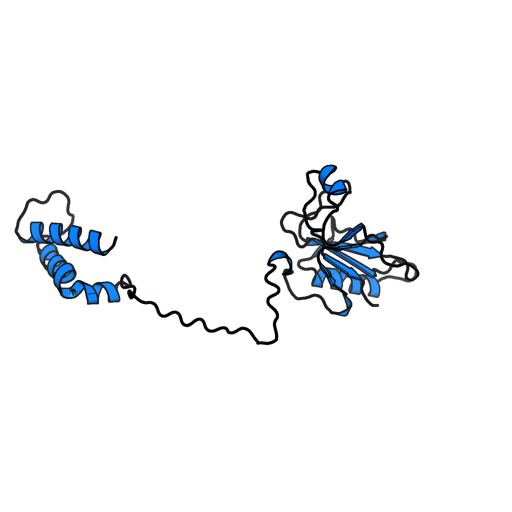02 VAL A N 1
ATOM 803 C CA . VAL A 1 102 ? -5.228 5.562 14.732 1.00 96.00 102 VAL A CA 1
ATOM 804 C C . VAL A 1 102 ? -3.782 6.002 14.511 1.00 96.00 102 VAL A C 1
ATOM 806 O O . VAL A 1 102 ? -3.136 6.495 15.437 1.00 96.00 102 VAL A O 1
ATOM 809 N N . ARG A 1 103 ? -3.275 5.889 13.277 1.00 97.44 103 ARG A N 1
ATOM 810 C CA . ARG A 1 103 ? -2.005 6.490 12.858 1.00 97.44 103 ARG A CA 1
ATOM 811 C C . ARG A 1 103 ? -2.056 6.908 11.393 1.00 97.44 103 ARG A C 1
ATOM 813 O O . ARG A 1 103 ? -2.352 6.095 10.522 1.00 97.44 103 ARG A O 1
ATOM 820 N N . TRP A 1 104 ? -1.751 8.180 11.153 1.00 97.00 104 TRP A N 1
ATOM 821 C CA . TRP A 1 104 ? -1.849 8.820 9.843 1.00 97.00 104 TRP A CA 1
ATOM 822 C C . TRP A 1 104 ? -0.711 8.389 8.920 1.00 97.00 104 TRP A C 1
ATOM 824 O O . TRP A 1 104 ? 0.454 8.561 9.279 1.00 97.00 104 TRP A O 1
ATOM 834 N N . GLY A 1 105 ? -1.048 7.901 7.723 1.00 97.31 105 GLY A N 1
ATOM 835 C CA . GLY A 1 105 ? -0.065 7.450 6.734 1.00 97.31 105 GLY A CA 1
ATOM 836 C C . GLY A 1 105 ? 0.798 8.575 6.170 1.00 97.31 105 GLY A C 1
ATOM 837 O O . GLY A 1 105 ? 1.989 8.361 5.987 1.00 97.31 105 GLY A O 1
ATOM 838 N N . LEU A 1 106 ? 0.262 9.801 6.063 1.00 96.06 106 LEU A N 1
ATOM 839 C CA . LEU A 1 106 ? 0.997 10.998 5.600 1.00 96.06 106 LEU A CA 1
ATOM 840 C C . LEU A 1 106 ? 2.323 11.248 6.342 1.00 96.06 106 LEU A C 1
ATOM 842 O O . LEU A 1 106 ? 3.227 11.899 5.822 1.00 96.06 106 LEU A O 1
ATOM 846 N N . THR A 1 107 ? 2.424 10.796 7.596 1.00 96.81 107 THR A N 1
ATOM 847 C CA . THR A 1 107 ? 3.636 10.917 8.423 1.00 96.81 107 THR A CA 1
ATOM 848 C C . THR A 1 107 ? 4.152 9.566 8.914 1.00 96.81 107 THR A C 1
ATOM 850 O O . THR A 1 107 ? 5.089 9.507 9.715 1.00 96.81 107 T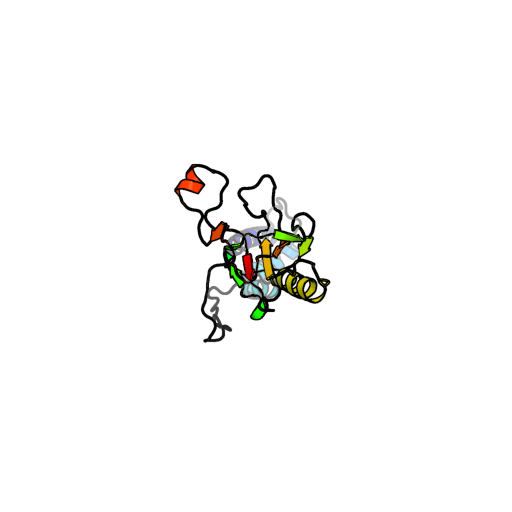HR A O 1
ATOM 853 N N . HIS A 1 108 ? 3.566 8.466 8.443 1.00 98.19 108 HIS A N 1
ATOM 854 C CA . HIS A 1 108 ? 3.914 7.117 8.848 1.00 98.19 108 HIS A CA 1
ATOM 855 C C . HIS A 1 108 ? 4.223 6.258 7.627 1.00 98.19 108 HIS A C 1
ATOM 857 O O . HIS A 1 108 ? 3.343 5.613 7.071 1.00 98.19 108 HIS A O 1
ATOM 863 N N . HIS A 1 109 ? 5.499 6.232 7.244 1.00 98.19 109 HIS A N 1
ATOM 864 C CA . HIS A 1 109 ? 5.970 5.426 6.123 1.00 98.19 109 HIS A CA 1
ATOM 865 C C . HIS A 1 109 ? 6.542 4.079 6.579 1.00 98.19 109 HIS A C 1
ATOM 867 O O . HIS A 1 109 ? 7.106 3.969 7.679 1.00 98.19 109 H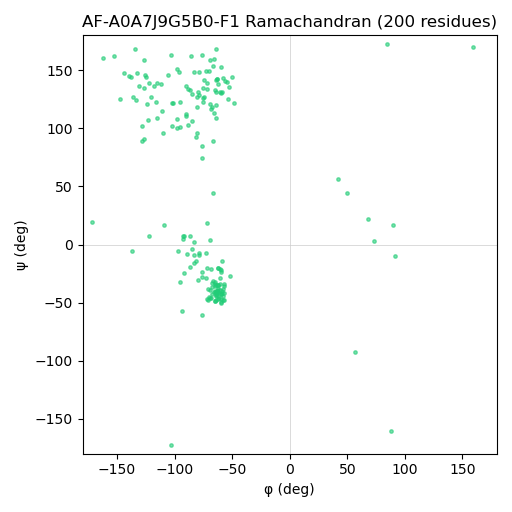IS A O 1
ATOM 873 N N . LYS A 1 110 ? 6.391 3.059 5.730 1.00 98.00 110 LYS A N 1
ATOM 874 C CA . LYS A 1 110 ? 6.943 1.710 5.903 1.00 98.00 110 LYS A CA 1
ATOM 875 C C . LYS A 1 110 ? 7.517 1.180 4.593 1.00 98.00 110 LYS A C 1
ATOM 877 O O . LYS A 1 110 ? 6.963 1.413 3.531 1.00 98.00 110 LYS A O 1
ATOM 882 N N . GLU A 1 111 ? 8.605 0.425 4.686 1.00 96.19 111 GLU A N 1
ATOM 883 C CA . GLU A 1 111 ? 9.314 -0.104 3.512 1.00 96.19 111 GLU A CA 1
ATOM 884 C C . GLU A 1 111 ? 8.519 -1.172 2.751 1.00 96.19 111 GLU A C 1
ATOM 886 O O . GLU A 1 111 ? 8.787 -1.425 1.584 1.00 96.19 111 GLU A O 1
ATOM 891 N N . SER A 1 112 ? 7.542 -1.808 3.404 1.00 96.81 112 SER A N 1
ATOM 892 C CA . SER A 1 112 ? 6.739 -2.868 2.800 1.00 96.81 112 SER A CA 1
ATOM 893 C C . SER A 1 112 ? 5.341 -2.970 3.410 1.00 96.81 112 SER A C 1
ATOM 895 O O . SER A 1 112 ? 5.093 -2.541 4.545 1.00 96.81 112 SER A O 1
ATOM 897 N N . ALA A 1 113 ? 4.439 -3.639 2.687 1.00 97.44 113 ALA A N 1
ATOM 898 C CA . ALA A 1 113 ? 3.117 -4.012 3.188 1.00 97.44 113 ALA A CA 1
ATOM 899 C C . ALA A 1 113 ? 3.209 -4.878 4.459 1.00 97.44 113 ALA A C 1
ATOM 901 O O . ALA A 1 113 ? 2.441 -4.690 5.403 1.00 97.44 113 ALA A O 1
ATOM 902 N N . ALA A 1 114 ? 4.192 -5.783 4.524 1.00 96.81 114 ALA A N 1
ATOM 903 C CA . ALA A 1 114 ? 4.424 -6.619 5.698 1.00 96.81 114 ALA A CA 1
ATOM 904 C C . ALA A 1 114 ? 4.805 -5.789 6.931 1.00 96.81 114 ALA A C 1
ATOM 906 O O . ALA A 1 114 ? 4.316 -6.054 8.029 1.00 96.81 114 ALA A O 1
ATOM 907 N N . ASP A 1 115 ? 5.628 -4.753 6.759 1.00 97.94 115 ASP A N 1
ATOM 908 C CA . ASP A 1 115 ? 6.013 -3.862 7.857 1.00 97.94 115 ASP A CA 1
ATOM 909 C C . ASP A 1 115 ? 4.874 -2.934 8.284 1.00 97.94 115 ASP A C 1
ATOM 911 O O . ASP A 1 115 ? 4.795 -2.560 9.458 1.00 97.94 115 ASP A O 1
ATOM 915 N N . CYS A 1 116 ? 3.973 -2.589 7.362 1.00 98.38 116 CYS A N 1
ATOM 916 C CA . CYS A 1 116 ? 2.745 -1.873 7.691 1.00 98.38 116 CYS A CA 1
ATOM 917 C C . CYS A 1 116 ? 1.776 -2.743 8.504 1.00 98.38 116 CYS A C 1
ATOM 919 O O . CYS A 1 116 ? 1.306 -2.313 9.562 1.00 98.38 116 CYS A O 1
ATOM 921 N N . CYS A 1 117 ? 1.558 -3.996 8.094 1.00 97.94 117 CYS A N 1
ATOM 922 C CA . CYS A 1 117 ? 0.792 -4.950 8.894 1.00 97.94 117 CYS A CA 1
ATOM 923 C C . CYS A 1 117 ? 1.408 -5.147 10.287 1.00 97.94 117 CYS A C 1
ATOM 925 O O . CYS A 1 117 ? 0.704 -5.064 11.296 1.00 97.94 117 CYS A O 1
ATOM 927 N N . GLN A 1 118 ? 2.727 -5.359 10.363 1.00 97.56 118 GLN A N 1
ATOM 928 C CA . GLN A 1 118 ? 3.408 -5.532 11.644 1.00 97.56 118 GLN A CA 1
ATOM 929 C C . GLN A 1 118 ? 3.221 -4.306 12.545 1.00 97.56 118 GLN A C 1
ATOM 931 O O . GLN A 1 118 ? 2.945 -4.454 13.731 1.00 97.56 118 GLN A O 1
ATOM 936 N N . ALA A 1 119 ? 3.276 -3.096 11.985 1.00 98.00 119 ALA A N 1
ATOM 937 C CA . ALA A 1 119 ? 3.013 -1.875 12.739 1.00 98.00 119 ALA A CA 1
ATOM 938 C C . ALA A 1 119 ? 1.577 -1.808 13.290 1.00 98.00 119 ALA A C 1
ATOM 940 O O . ALA A 1 119 ? 1.382 -1.309 14.400 1.00 98.00 119 ALA A O 1
ATOM 941 N N . CYS A 1 120 ? 0.587 -2.333 12.560 1.00 97.88 120 CYS A N 1
ATOM 942 C CA . CYS A 1 120 ? -0.782 -2.468 13.061 1.00 97.88 120 CYS A CA 1
ATOM 943 C C . CYS A 1 120 ? -0.857 -3.449 14.237 1.00 97.88 120 CYS A C 1
ATOM 945 O O . CYS A 1 120 ? -1.396 -3.099 15.287 1.00 97.88 120 CYS A O 1
ATOM 947 N N . LEU A 1 121 ? -0.256 -4.637 14.097 1.00 97.12 121 LEU A N 1
ATOM 948 C CA . LEU A 1 121 ? -0.185 -5.644 15.164 1.00 97.12 121 LEU A CA 1
ATOM 949 C C . LEU A 1 121 ? 0.492 -5.080 16.422 1.00 97.12 121 LEU A C 1
ATOM 951 O O . LEU A 1 121 ? 0.004 -5.273 17.538 1.00 97.12 121 LEU A O 1
ATOM 955 N N . ASP A 1 122 ? 1.594 -4.354 16.251 1.00 97.19 122 ASP A N 1
ATOM 956 C CA . ASP A 1 122 ? 2.349 -3.755 17.351 1.00 97.19 122 ASP A CA 1
ATOM 957 C C . ASP A 1 122 ? 1.553 -2.640 18.037 1.00 97.19 122 ASP A C 1
ATOM 959 O O . ASP A 1 122 ? 1.500 -2.587 19.269 1.00 97.19 122 ASP A O 1
ATOM 963 N N . GLN A 1 123 ? 0.878 -1.777 17.268 1.00 97.00 123 GLN A N 1
ATOM 964 C CA . GLN A 1 123 ? 0.017 -0.736 17.834 1.00 97.00 123 GLN A CA 1
ATOM 965 C C . GLN A 1 123 ? -1.159 -1.356 18.597 1.00 97.00 123 GLN A C 1
ATOM 967 O O . GLN A 1 123 ? -1.445 -0.923 19.713 1.00 97.00 123 GLN A O 1
ATOM 972 N N . ALA A 1 124 ? -1.792 -2.399 18.053 1.00 95.62 124 ALA A N 1
ATOM 973 C CA . ALA A 1 124 ? -2.908 -3.084 18.697 1.00 95.62 124 ALA A CA 1
ATOM 974 C C . ALA A 1 124 ? -2.506 -3.723 20.038 1.00 95.62 124 ALA A C 1
ATOM 976 O O . ALA A 1 124 ? -3.275 -3.677 21.004 1.00 95.62 124 ALA A O 1
ATOM 977 N N . LYS A 1 125 ? -1.288 -4.279 20.117 1.00 95.62 125 LYS A N 1
ATOM 978 C CA . LYS A 1 125 ? -0.704 -4.839 21.349 1.00 95.62 125 LYS A CA 1
ATOM 979 C C . LYS A 1 125 ? -0.334 -3.760 22.369 1.00 95.62 125 LYS A C 1
ATOM 981 O O . LYS A 1 125 ? -0.514 -3.976 23.564 1.00 95.62 125 LYS A O 1
ATOM 986 N N . ALA A 1 126 ? 0.182 -2.619 21.911 1.00 95.94 126 ALA A N 1
ATOM 987 C CA . ALA A 1 126 ? 0.642 -1.528 22.772 1.00 95.94 126 ALA A CA 1
ATOM 988 C C . ALA A 1 126 ? -0.476 -0.577 23.240 1.00 95.94 126 ALA A C 1
ATOM 990 O O . ALA A 1 126 ? -0.262 0.200 24.173 1.00 95.94 126 ALA A O 1
ATOM 991 N N . ALA A 1 127 ? -1.646 -0.615 22.598 1.00 94.81 127 ALA A N 1
ATOM 992 C CA . ALA A 1 127 ? -2.779 0.250 22.904 1.00 94.81 127 ALA A CA 1
ATOM 993 C C . ALA A 1 127 ? -3.261 0.091 24.355 1.00 94.81 127 ALA A C 1
ATOM 995 O O . ALA A 1 127 ? -3.500 -1.019 24.848 1.00 94.81 127 ALA A O 1
ATOM 996 N N . LYS A 1 128 ? -3.441 1.223 25.038 1.00 94.75 128 LYS A N 1
ATOM 997 C CA . LYS A 1 128 ? -3.886 1.272 26.436 1.00 94.75 128 LYS A CA 1
ATOM 998 C C . LYS A 1 128 ? -5.389 0.987 26.557 1.00 94.75 128 LYS A C 1
ATOM 1000 O O . LYS A 1 128 ? -6.130 1.114 25.580 1.00 94.75 128 LYS A O 1
ATOM 1005 N N . PRO A 1 129 ? -5.886 0.650 27.762 1.00 92.25 129 PRO A N 1
ATOM 1006 C CA . PRO A 1 129 ? -7.323 0.565 28.002 1.00 92.25 129 PRO A CA 1
ATOM 1007 C C . PRO A 1 129 ? -8.038 1.863 27.593 1.00 92.25 129 PRO A C 1
ATOM 1009 O O . PRO A 1 129 ? -7.676 2.943 28.052 1.00 92.25 129 PRO A O 1
ATOM 1012 N N . GLY A 1 130 ? -9.046 1.745 26.725 1.00 90.00 130 GLY A N 1
ATOM 1013 C CA . GLY A 1 130 ? -9.816 2.877 26.195 1.00 90.00 130 GLY A CA 1
ATOM 1014 C C . GLY A 1 130 ? -9.280 3.481 24.891 1.00 90.00 130 GLY A C 1
ATOM 1015 O O . GLY A 1 130 ? -9.987 4.272 24.271 1.00 90.00 130 GLY A O 1
ATOM 1016 N N . GLU A 1 131 ? -8.084 3.100 24.435 1.00 93.00 131 GLU A N 1
ATOM 1017 C CA . GLU A 1 131 ? -7.578 3.496 23.117 1.00 93.00 131 GLU A CA 1
ATOM 1018 C C . GLU A 1 131 ? -8.109 2.570 22.014 1.00 93.00 131 GLU A C 1
ATOM 1020 O O . GLU A 1 131 ? -8.325 1.370 22.217 1.00 93.00 131 GLU A O 1
ATOM 1025 N N . LYS A 1 132 ? -8.292 3.133 20.815 1.00 94.31 132 LYS A N 1
ATOM 1026 C CA . LYS A 1 132 ? -8.629 2.362 19.615 1.00 94.31 132 LYS A CA 1
ATOM 1027 C C . LYS A 1 132 ? -7.420 1.517 19.210 1.00 94.31 132 LYS A C 1
ATOM 1029 O O . LYS A 1 132 ? -6.333 2.042 18.956 1.00 94.31 132 LYS A O 1
ATOM 1034 N N . LYS A 1 133 ? -7.617 0.201 19.173 1.00 95.06 133 LYS A N 1
ATOM 1035 C CA . LYS A 1 133 ? -6.606 -0.766 18.735 1.00 95.06 133 LYS A CA 1
ATOM 1036 C C . LYS A 1 133 ? -6.673 -0.885 17.226 1.00 95.06 133 LYS A C 1
ATOM 1038 O O . LYS A 1 133 ? -7.757 -1.109 16.711 1.00 95.06 133 LYS A O 1
ATOM 1043 N N . CYS A 1 134 ? -5.556 -0.765 16.528 1.00 96.44 134 CYS A N 1
ATOM 1044 C CA . CYS A 1 134 ? -5.515 -1.003 15.095 1.00 96.44 134 CYS A CA 1
ATOM 1045 C C . CYS A 1 134 ? -6.110 -2.381 14.798 1.00 96.44 134 CYS A C 1
ATOM 1047 O O . CYS A 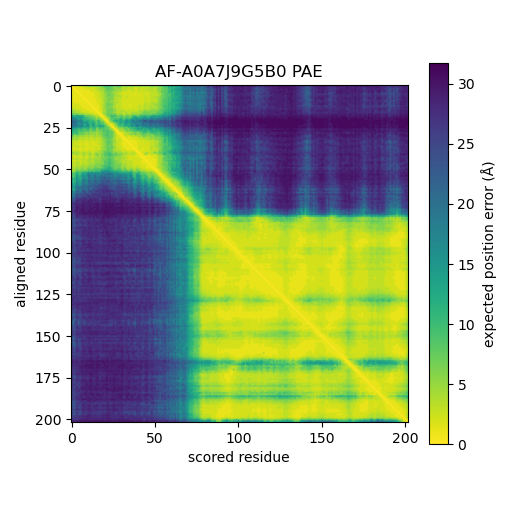1 134 ? -5.828 -3.344 15.509 1.00 96.44 134 CYS A O 1
ATOM 1049 N N . ASN A 1 135 ? -6.959 -2.460 13.784 1.00 95.38 135 ASN A N 1
ATOM 1050 C CA . ASN A 1 135 ? -7.420 -3.733 13.236 1.00 95.38 135 ASN A CA 1
ATOM 1051 C C . ASN A 1 135 ? -7.448 -3.749 11.704 1.00 95.38 135 ASN A C 1
ATOM 1053 O O . ASN A 1 135 ? -7.666 -4.803 11.112 1.00 95.38 135 ASN A O 1
ATOM 1057 N N . ILE A 1 136 ? -7.173 -2.609 11.070 1.00 96.75 136 ILE A N 1
ATOM 1058 C CA . ILE A 1 136 ? -7.067 -2.450 9.624 1.00 96.75 136 ILE A CA 1
ATOM 1059 C C . ILE A 1 136 ? -5.774 -1.700 9.324 1.00 96.75 136 ILE A C 1
ATOM 1061 O O . ILE A 1 136 ? -5.460 -0.699 9.972 1.00 96.75 136 ILE A O 1
ATOM 1065 N N . TRP A 1 137 ? -5.045 -2.151 8.314 1.00 97.81 137 TRP A N 1
ATOM 1066 C CA . TRP A 1 137 ? -3.896 -1.438 7.768 1.00 97.81 137 TRP A CA 1
ATOM 1067 C C . TRP A 1 137 ? -4.084 -1.222 6.268 1.00 97.81 137 TRP A C 1
ATOM 1069 O O . TRP A 1 137 ? -4.656 -2.074 5.589 1.00 97.81 137 TRP A O 1
ATOM 1079 N N . VAL A 1 138 ? -3.620 -0.076 5.770 1.00 97.94 138 VAL A N 1
ATOM 1080 C CA . VAL A 1 138 ? -3.666 0.299 4.350 1.00 97.94 138 VAL A CA 1
ATOM 1081 C C . VAL A 1 138 ? -2.297 0.844 3.953 1.00 97.94 138 VAL A C 1
ATOM 1083 O O . VAL A 1 138 ? -1.778 1.758 4.594 1.00 97.94 138 VAL A O 1
ATOM 1086 N N . TYR A 1 139 ? -1.698 0.262 2.923 1.00 98.44 139 TYR A N 1
ATOM 1087 C CA . TYR A 1 139 ? -0.339 0.525 2.470 1.00 98.44 139 TYR A CA 1
ATOM 1088 C C . TYR A 1 139 ? -0.319 0.988 1.013 1.00 98.44 139 TYR A C 1
ATOM 1090 O O . TYR A 1 139 ? -1.029 0.423 0.178 1.00 98.44 139 TYR A O 1
ATOM 1098 N N . CYS A 1 140 ? 0.519 1.980 0.706 1.00 97.81 140 CYS A N 1
ATOM 1099 C CA . CYS A 1 140 ? 0.771 2.412 -0.665 1.00 97.81 140 CYS A CA 1
ATOM 1100 C C . CYS A 1 140 ? 2.062 1.791 -1.237 1.00 97.81 140 CYS A C 1
ATOM 1102 O O . CYS A 1 140 ? 3.144 2.313 -0.959 1.00 97.81 140 CYS A O 1
ATOM 1104 N N . PRO A 1 141 ? 1.981 0.725 -2.060 1.00 96.56 141 PRO A N 1
ATOM 1105 C CA . PRO A 1 141 ? 3.145 0.132 -2.729 1.00 96.56 141 PRO A CA 1
ATOM 1106 C C . PRO A 1 141 ? 3.576 0.880 -4.000 1.00 96.56 141 PRO A C 1
ATOM 1108 O O . PRO A 1 141 ? 4.642 0.616 -4.537 1.00 96.56 141 PRO A O 1
ATOM 1111 N N . SER A 1 142 ? 2.737 1.773 -4.525 1.00 94.62 142 SER A N 1
ATOM 1112 C CA . SER A 1 142 ? 2.979 2.445 -5.802 1.00 94.62 142 SER A CA 1
ATOM 1113 C C . SER A 1 142 ? 4.038 3.538 -5.658 1.00 94.62 142 SER A C 1
ATOM 1115 O O . SER A 1 142 ? 3.848 4.490 -4.896 1.00 94.62 142 SER A O 1
ATOM 1117 N N . GLU A 1 143 ? 5.122 3.450 -6.435 1.00 93.00 143 GLU A N 1
ATOM 1118 C CA . GLU A 1 143 ? 6.188 4.465 -6.465 1.00 93.00 143 GLU A CA 1
ATOM 1119 C C . GLU A 1 143 ? 5.681 5.845 -6.908 1.00 93.00 143 GLU A C 1
ATOM 1121 O O . GLU A 1 143 ? 6.190 6.875 -6.464 1.00 93.00 143 GLU A O 1
ATOM 1126 N N . THR A 1 144 ? 4.633 5.886 -7.736 1.00 92.50 144 THR A N 1
ATOM 1127 C CA . THR A 1 144 ? 3.992 7.132 -8.183 1.00 92.50 144 THR A CA 1
ATOM 1128 C C . THR A 1 144 ? 2.918 7.638 -7.217 1.00 92.50 144 THR A C 1
ATOM 1130 O O . THR A 1 144 ? 2.196 8.576 -7.546 1.00 92.50 144 THR A O 1
ATOM 1133 N N . GLY A 1 145 ? 2.784 7.021 -6.041 1.00 94.94 145 GLY A N 1
ATOM 1134 C CA . GLY A 1 145 ? 1.737 7.335 -5.077 1.00 94.94 145 GLY A CA 1
ATOM 1135 C C . GLY A 1 145 ? 0.420 6.613 -5.356 1.00 94.94 145 GLY A C 1
ATOM 1136 O O . GLY A 1 145 ? 0.251 5.929 -6.374 1.00 94.94 145 GLY A O 1
ATOM 1137 N N . CYS A 1 146 ? -0.514 6.750 -4.417 1.00 95.81 146 CYS A N 1
ATOM 1138 C CA . CYS A 1 146 ? -1.791 6.046 -4.432 1.00 95.81 146 CYS A CA 1
ATOM 1139 C C . CYS A 1 146 ? -2.962 7.024 -4.506 1.00 95.81 146 CYS A C 1
ATOM 1141 O O . CYS A 1 146 ? -3.001 8.045 -3.831 1.00 95.81 146 CYS A O 1
ATOM 1143 N N . TYR A 1 147 ? -3.945 6.721 -5.347 1.00 94.25 147 TYR A N 1
ATOM 1144 C CA . TYR A 1 147 ? -5.121 7.569 -5.482 1.00 94.25 147 TYR A CA 1
ATOM 1145 C C . TYR A 1 147 ? -6.116 7.317 -4.343 1.00 94.25 147 TYR A C 1
ATOM 1147 O O . TYR A 1 147 ? -6.489 6.171 -4.103 1.00 94.25 147 TYR A O 1
ATOM 1155 N N . SER A 1 148 ? -6.592 8.386 -3.709 1.00 90.62 148 SER A N 1
ATOM 1156 C CA . SER A 1 148 ? -7.718 8.401 -2.768 1.00 90.62 148 SER A CA 1
ATOM 1157 C C . SER A 1 148 ? -8.651 9.556 -3.157 1.00 90.62 148 SER A C 1
ATOM 1159 O O . SER A 1 148 ? -8.164 10.581 -3.641 1.00 90.62 148 SER A O 1
ATOM 1161 N N . PRO A 1 149 ? -9.978 9.447 -2.967 1.00 87.38 149 PRO A N 1
ATOM 1162 C CA . PRO A 1 149 ? -10.942 10.506 -3.288 1.00 87.38 149 PRO A CA 1
ATOM 1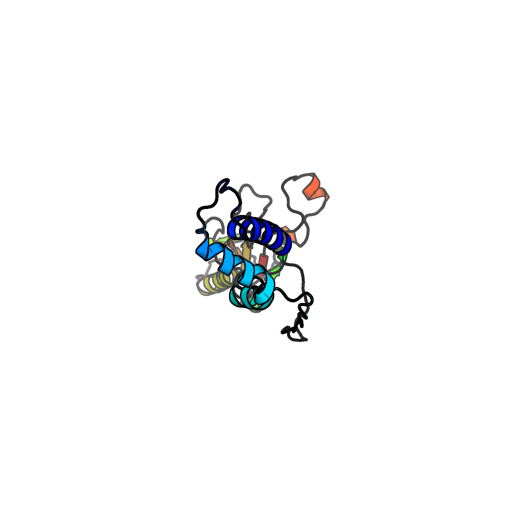163 C C . PRO A 1 149 ? -10.897 11.722 -2.338 1.00 87.38 149 PRO A C 1
ATOM 1165 O O . PRO A 1 149 ? -11.873 12.472 -2.255 1.00 87.38 149 PRO A O 1
ATOM 1168 N N . ASP A 1 150 ? -9.815 11.915 -1.584 1.00 88.44 150 ASP A N 1
ATOM 1169 C CA . ASP A 1 150 ? -9.685 12.978 -0.592 1.00 88.44 150 ASP A CA 1
ATOM 1170 C C . ASP A 1 150 ? -8.805 14.149 -1.079 1.00 88.44 150 ASP A C 1
ATOM 1172 O O . ASP A 1 150 ? -8.487 14.288 -2.259 1.00 88.44 150 ASP A O 1
ATOM 1176 N N . LYS A 1 151 ? -8.508 15.087 -0.171 1.00 90.44 151 LYS A N 1
ATOM 1177 C CA . LYS A 1 151 ? -7.775 16.325 -0.482 1.00 90.44 151 LYS A CA 1
ATOM 1178 C C . LYS A 1 151 ? -6.251 16.169 -0.457 1.00 90.44 151 LYS A C 1
ATOM 1180 O O . LYS A 1 151 ? -5.553 17.165 -0.659 1.00 90.44 151 LYS A O 1
ATOM 1185 N N . TYR A 1 152 ? -5.742 14.998 -0.097 1.00 92.00 152 TYR A N 1
ATOM 1186 C CA . TYR A 1 152 ? -4.325 14.739 0.083 1.00 92.00 152 TYR A CA 1
ATOM 1187 C C . TYR A 1 152 ? -3.727 14.077 -1.156 1.00 92.00 152 TYR A C 1
ATOM 1189 O O . TYR A 1 152 ? -4.382 13.374 -1.918 1.00 92.00 152 TYR A O 1
ATOM 1197 N N . GLU A 1 153 ? -2.439 14.331 -1.354 1.00 93.88 153 GLU A N 1
ATOM 1198 C CA . GLU A 1 153 ? -1.630 13.624 -2.334 1.00 93.88 153 GLU A CA 1
ATOM 1199 C C . GLU A 1 153 ? -0.867 12.528 -1.593 1.00 93.88 153 GLU A C 1
ATOM 1201 O O . GLU A 1 153 ? 0.042 12.832 -0.814 1.00 93.88 153 GLU A O 1
ATOM 1206 N N . HIS A 1 154 ? -1.264 11.273 -1.802 1.00 96.31 154 HIS A N 1
ATOM 1207 C CA . HIS A 1 154 ? -0.652 10.146 -1.108 1.00 96.31 154 HIS A CA 1
ATOM 1208 C C . HIS A 1 154 ? 0.580 9.640 -1.832 1.00 96.31 154 HIS A C 1
ATOM 1210 O O . HIS A 1 154 ? 0.558 9.390 -3.040 1.00 96.31 154 HIS A O 1
ATOM 1216 N N . LYS A 1 155 ? 1.644 9.435 -1.068 1.00 97.25 155 LYS A N 1
ATOM 1217 C CA . LYS A 1 155 ? 2.957 9.057 -1.581 1.00 97.25 155 LYS A CA 1
ATOM 1218 C C . LYS A 1 155 ? 3.248 7.577 -1.366 1.00 97.25 155 LYS A C 1
ATOM 1220 O O . LYS A 1 155 ? 2.603 6.892 -0.573 1.00 97.25 155 LYS A O 1
ATOM 1225 N N . HIS A 1 156 ? 4.248 7.098 -2.099 1.00 97.25 156 HIS A N 1
ATOM 1226 C CA . HIS A 1 156 ? 4.812 5.769 -1.913 1.00 97.25 156 HIS A CA 1
ATOM 1227 C C . HIS A 1 156 ? 5.156 5.528 -0.435 1.00 97.25 156 HIS A C 1
ATOM 1229 O O . HIS A 1 156 ? 5.600 6.445 0.259 1.00 97.25 156 HIS A O 1
ATOM 1235 N N . MET A 1 157 ? 4.962 4.291 0.027 1.00 97.56 157 MET A N 1
ATOM 1236 C CA . MET A 1 157 ? 5.290 3.800 1.368 1.00 97.56 157 MET A CA 1
ATOM 1237 C C . MET A 1 157 ? 4.378 4.290 2.492 1.00 97.56 157 MET A C 1
ATOM 1239 O O . MET A 1 157 ? 4.626 3.952 3.651 1.00 97.56 157 MET A O 1
ATOM 1243 N N . GLU A 1 158 ? 3.331 5.065 2.204 1.00 98.44 158 GLU A N 1
ATOM 1244 C CA . GLU A 1 158 ? 2.378 5.476 3.236 1.00 98.44 158 GLU A CA 1
ATOM 1245 C C . GLU A 1 158 ? 1.715 4.262 3.887 1.00 98.44 158 GLU A C 1
ATOM 1247 O O . GLU A 1 158 ? 1.207 3.373 3.205 1.00 98.44 158 GLU A O 1
ATOM 1252 N N . CYS A 1 159 ? 1.710 4.243 5.219 1.00 98.50 159 CYS A N 1
ATOM 1253 C CA . CYS A 1 159 ? 1.113 3.197 6.033 1.00 98.50 159 CYS A CA 1
ATOM 1254 C C . CYS A 1 159 ? 0.073 3.793 6.982 1.00 98.50 159 CYS A C 1
ATOM 1256 O O . CYS A 1 159 ? 0.389 4.442 7.983 1.00 98.50 159 CYS A O 1
ATOM 1258 N N . TRP A 1 160 ? -1.188 3.538 6.678 1.00 98.06 160 TRP A N 1
ATOM 1259 C CA . TRP A 1 160 ? -2.329 3.983 7.456 1.00 98.06 160 TRP A CA 1
ATOM 1260 C C . TRP A 1 160 ? -2.752 2.883 8.415 1.00 98.06 160 TRP A C 1
ATOM 1262 O O . TRP A 1 160 ? -3.081 1.775 7.994 1.00 98.06 160 TRP A O 1
ATOM 1272 N N . LEU A 1 161 ? -2.776 3.202 9.706 1.00 98.12 161 LEU A N 1
ATOM 1273 C CA . LEU A 1 161 ? -3.300 2.308 10.732 1.00 98.12 161 LEU A CA 1
ATOM 1274 C C . LEU A 1 161 ? -4.690 2.796 11.110 1.00 98.12 161 LEU A C 1
ATOM 1276 O O . LEU A 1 161 ? -4.853 3.947 11.532 1.00 98.12 161 LEU A O 1
ATOM 1280 N N . LYS A 1 162 ? -5.686 1.931 10.957 1.00 96.31 162 LYS A N 1
ATOM 1281 C CA . LYS A 1 162 ? -7.099 2.263 11.122 1.00 96.31 162 LYS A CA 1
ATOM 1282 C C . LYS A 1 162 ? -7.777 1.319 12.118 1.00 96.31 162 LYS A C 1
ATOM 1284 O O . LYS A 1 162 ? -7.301 0.217 12.409 1.00 96.31 162 LYS A O 1
ATOM 1289 N N . TYR A 1 163 ? -8.894 1.791 12.651 1.00 95.12 163 TYR A N 1
ATOM 1290 C CA . TYR A 1 163 ? -9.778 1.065 13.547 1.00 95.12 163 TYR A CA 1
ATOM 1291 C C . TYR A 1 163 ? -11.211 1.082 13.022 1.00 95.12 163 TYR A C 1
ATOM 1293 O O . TYR A 1 163 ? -11.740 2.137 12.676 1.00 95.12 163 TYR A O 1
ATOM 1301 N N . VAL A 1 164 ? -11.855 -0.077 13.050 1.00 92.44 164 VAL A N 1
ATOM 1302 C CA . VAL A 1 164 ? -13.307 -0.242 12.901 1.00 92.44 164 VAL A CA 1
ATOM 1303 C C . VAL A 1 164 ? -13.831 -1.034 14.100 1.00 92.44 164 VAL A C 1
ATOM 1305 O O . VAL A 1 164 ? -13.121 -1.890 14.634 1.00 92.44 164 VAL A O 1
ATOM 1308 N N . SER A 1 165 ? -15.049 -0.754 14.570 1.00 86.19 165 SER A N 1
ATOM 1309 C CA . SER A 1 165 ? -15.628 -1.498 15.697 1.00 86.19 165 SER A CA 1
ATOM 1310 C C . SER A 1 165 ? -15.706 -2.997 15.388 1.00 86.19 165 SER A C 1
ATOM 1312 O O . SER A 1 165 ? -16.035 -3.391 14.277 1.00 86.19 165 SER A O 1
ATOM 1314 N N . ALA A 1 166 ? -15.477 -3.862 16.381 1.00 74.69 166 ALA A N 1
ATOM 1315 C CA . ALA A 1 166 ? -15.561 -5.317 16.200 1.00 74.69 166 ALA A CA 1
ATOM 1316 C C . ALA A 1 166 ? -16.970 -5.808 15.802 1.00 74.69 166 ALA A C 1
ATOM 1318 O O . ALA A 1 166 ? -17.118 -6.907 15.273 1.00 74.69 166 ALA A O 1
ATOM 1319 N N . SER A 1 167 ? -18.007 -5.006 16.061 1.00 74.25 167 SER A N 1
ATOM 1320 C CA . SER A 1 167 ? -19.383 -5.268 15.619 1.00 74.25 167 SER A CA 1
ATOM 1321 C C . SER A 1 167 ? -19.634 -4.909 14.153 1.00 74.25 167 SER A C 1
ATOM 1323 O O . SER A 1 167 ? -20.720 -5.167 13.640 1.00 74.25 167 SER A O 1
ATOM 1325 N N . GLU A 1 168 ? -18.670 -4.274 13.494 1.00 77.44 168 GLU A N 1
ATOM 1326 C CA . GLU A 1 168 ? -18.804 -3.719 12.157 1.00 77.44 168 GLU A CA 1
ATOM 1327 C C . GLU A 1 168 ? -17.877 -4.455 11.193 1.00 77.44 168 GLU A C 1
ATOM 1329 O O . GLU A 1 168 ? -16.729 -4.783 11.495 1.00 77.44 168 GLU A O 1
ATOM 1334 N N . LYS A 1 169 ? -18.390 -4.726 9.993 1.00 80.56 169 LYS A N 1
ATOM 1335 C CA . LYS A 1 169 ? -17.547 -5.183 8.895 1.00 80.56 169 LYS A CA 1
ATOM 1336 C C . LYS A 1 169 ? -16.705 -3.990 8.417 1.00 80.56 169 LYS A C 1
ATOM 1338 O O . LYS A 1 169 ? -17.277 -2.906 8.292 1.00 80.56 169 LYS A O 1
ATOM 1343 N N . PRO A 1 170 ? -15.409 -4.175 8.100 1.00 83.69 170 PRO A N 1
ATOM 1344 C CA . PRO A 1 170 ? -14.600 -3.140 7.466 1.00 83.69 170 PRO A CA 1
ATOM 1345 C C . PRO A 1 170 ? -15.335 -2.535 6.273 1.00 83.69 170 PRO A C 1
ATOM 1347 O O . PRO A 1 170 ? -15.751 -3.257 5.359 1.00 83.69 170 PRO A O 1
ATOM 1350 N N . SER A 1 171 ? -15.543 -1.221 6.323 1.00 87.75 171 SER A N 1
ATOM 1351 C CA . SER A 1 171 ? -16.147 -0.492 5.217 1.00 87.75 171 SER A CA 1
ATOM 1352 C C . SER A 1 171 ? -15.137 -0.422 4.079 1.00 87.75 171 SER A C 1
ATOM 1354 O O . SER A 1 171 ? -13.952 -0.173 4.295 1.00 87.75 171 SER A O 1
ATOM 1356 N N . LEU A 1 172 ? -15.600 -0.701 2.868 1.00 90.44 172 LEU A N 1
ATOM 1357 C CA . LEU A 1 172 ? -14.771 -0.721 1.676 1.00 90.44 172 LEU A CA 1
ATOM 1358 C C . LEU A 1 172 ? -14.988 0.581 0.909 1.00 90.44 172 LEU A C 1
ATOM 1360 O O . LEU A 1 172 ? -16.117 0.852 0.501 1.00 90.44 172 LEU A O 1
ATOM 1364 N N . ASN A 1 173 ? -13.919 1.343 0.674 1.00 90.56 173 ASN A N 1
ATOM 1365 C CA . ASN A 1 173 ? -13.975 2.492 -0.228 1.00 90.56 173 ASN A CA 1
ATOM 1366 C C . ASN A 1 173 ? -13.969 2.007 -1.676 1.00 90.56 173 ASN A C 1
ATOM 1368 O O . ASN A 1 173 ? -14.929 2.210 -2.419 1.00 90.56 173 ASN A O 1
ATOM 1372 N N . PHE A 1 174 ? -12.898 1.312 -2.064 1.00 93.88 174 PHE A N 1
ATOM 1373 C CA . PHE A 1 174 ? -12.734 0.770 -3.407 1.00 93.88 174 PHE A CA 1
ATOM 1374 C C . PHE A 1 174 ? -12.027 -0.580 -3.369 1.00 93.88 174 PHE A C 1
ATOM 1376 O O . PHE A 1 174 ? -11.160 -0.819 -2.526 1.00 93.88 174 PHE A O 1
ATOM 1383 N N . LYS A 1 175 ? -12.390 -1.446 -4.317 1.00 94.62 175 LYS A N 1
ATOM 1384 C CA . LYS A 1 175 ? -11.745 -2.737 -4.538 1.00 94.62 175 LYS A CA 1
ATOM 1385 C C . LYS A 1 175 ? -11.587 -3.022 -6.023 1.00 94.62 175 LYS A C 1
ATOM 1387 O O . LYS A 1 175 ? -12.462 -2.664 -6.812 1.00 94.62 175 LYS A O 1
ATOM 1392 N N . ASP A 1 176 ? -10.494 -3.686 -6.368 1.00 94.81 176 ASP A N 1
ATOM 1393 C CA . ASP A 1 176 ? -10.115 -4.112 -7.707 1.00 94.81 176 ASP A CA 1
ATOM 1394 C C . ASP A 1 176 ? -10.048 -2.925 -8.675 1.00 94.81 176 ASP A C 1
ATOM 1396 O O . ASP A 1 176 ? -9.029 -2.245 -8.771 1.00 94.81 176 ASP A O 1
ATOM 1400 N N . ARG A 1 177 ? -11.143 -2.636 -9.381 1.00 95.12 177 ARG A N 1
ATOM 1401 C CA . ARG A 1 177 ? -11.219 -1.589 -10.403 1.00 95.12 177 ARG A CA 1
ATOM 1402 C C . ARG A 1 177 ? -12.118 -0.452 -9.954 1.00 95.12 177 ARG A C 1
ATOM 1404 O O . ARG A 1 177 ? -13.230 -0.677 -9.479 1.00 95.12 177 ARG A O 1
ATOM 1411 N N . TYR A 1 178 ? -11.691 0.781 -10.212 1.00 93.25 178 TYR A N 1
ATOM 1412 C CA . TYR A 1 178 ? -12.583 1.924 -10.042 1.00 93.25 178 TYR A CA 1
ATOM 1413 C C . TYR A 1 178 ? -13.743 1.843 -11.050 1.00 93.25 178 TYR A C 1
ATOM 1415 O O . TYR A 1 178 ? -13.488 1.637 -12.244 1.00 93.25 178 TYR A O 1
ATOM 1423 N N . PRO A 1 179 ? -15.007 2.043 -10.621 1.00 93.38 179 PRO A N 1
ATOM 1424 C CA . PRO A 1 179 ? -16.157 2.000 -11.521 1.00 93.38 179 PRO A CA 1
ATOM 1425 C C . PRO A 1 179 ? -16.017 2.982 -12.691 1.00 93.38 179 PRO A C 1
ATOM 1427 O O . PRO A 1 179 ? -15.603 4.125 -12.498 1.00 93.38 179 PRO A O 1
ATOM 1430 N N . GLU A 1 180 ? -16.424 2.589 -13.901 1.00 92.44 180 GLU A N 1
ATOM 1431 C CA . GLU A 1 180 ? -16.273 3.436 -15.098 1.00 92.44 180 GLU A CA 1
ATOM 1432 C C . GLU A 1 180 ? -16.944 4.807 -14.947 1.00 92.44 180 GLU A C 1
ATOM 1434 O O . GLU A 1 180 ? -16.350 5.828 -15.281 1.00 92.44 180 GLU A O 1
ATOM 1439 N N . GLY A 1 181 ? -18.150 4.864 -14.368 1.00 93.50 181 GLY A N 1
ATOM 1440 C CA . GLY A 1 181 ? -18.836 6.134 -14.096 1.00 93.50 181 GLY A CA 1
ATOM 1441 C C . GLY A 1 181 ? -18.054 7.056 -13.149 1.00 93.50 181 GLY A C 1
ATOM 1442 O O . GLY A 1 181 ? -18.046 8.278 -13.326 1.00 93.50 181 GLY A O 1
ATOM 1443 N N . TYR A 1 182 ? -17.337 6.473 -12.187 1.00 92.75 182 TYR A N 1
ATOM 1444 C CA . TYR A 1 182 ? -16.475 7.215 -11.273 1.00 92.75 182 TYR A CA 1
ATOM 1445 C C . TYR A 1 182 ? -15.243 7.760 -12.010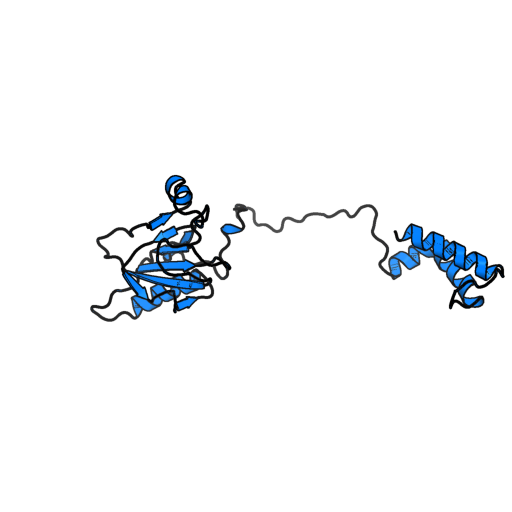 1.00 92.75 182 TYR A C 1
ATOM 1447 O O . TYR A 1 182 ? -14.947 8.950 -11.929 1.00 92.75 182 TYR A O 1
ATOM 1455 N N . ARG A 1 183 ? -14.594 6.935 -12.837 1.00 93.94 183 ARG A N 1
ATOM 1456 C CA . ARG A 1 183 ? -13.439 7.342 -13.658 1.00 93.94 183 ARG A CA 1
ATOM 1457 C C . ARG A 1 183 ? -13.793 8.391 -14.719 1.00 93.94 183 ARG A C 1
ATOM 1459 O O . ARG A 1 183 ? -13.015 9.306 -14.967 1.00 93.94 183 ARG A O 1
ATOM 1466 N N . ASN A 1 184 ? -14.990 8.318 -15.300 1.00 92.44 184 ASN A N 1
ATOM 1467 C CA . ASN A 1 184 ? -15.478 9.307 -16.268 1.00 92.44 184 ASN A CA 1
ATOM 1468 C C . ASN A 1 184 ? -15.666 10.697 -15.643 1.00 92.44 184 ASN A C 1
ATOM 1470 O O . ASN A 1 184 ? -15.471 11.710 -16.316 1.00 92.44 184 ASN A O 1
ATOM 1474 N N . SER A 1 185 ? -16.031 10.753 -14.359 1.00 92.12 185 SER A N 1
ATOM 1475 C CA . SER A 1 185 ? -16.155 12.008 -13.604 1.00 92.12 185 SER A CA 1
ATOM 1476 C C . SER A 1 185 ? -14.836 12.463 -12.964 1.00 92.12 185 SER A C 1
ATOM 1478 O O . SER A 1 185 ? -14.676 13.654 -12.704 1.00 92.12 185 SER A O 1
ATOM 1480 N N . HIS A 1 186 ? -13.863 11.562 -12.794 1.00 89.50 186 HIS A N 1
ATOM 1481 C CA . HIS A 1 186 ? -12.569 11.832 -12.164 1.00 89.50 186 HIS A CA 1
ATOM 1482 C C . HIS A 1 186 ? -11.414 11.362 -13.068 1.00 89.50 186 HIS A C 1
ATOM 1484 O O . HIS A 1 186 ? -10.923 10.239 -12.965 1.00 89.50 186 HIS A O 1
ATOM 1490 N N . ARG A 1 187 ? -10.947 12.245 -13.964 1.00 83.25 187 ARG A N 1
ATOM 1491 C CA . ARG A 1 187 ? -9.990 11.884 -15.034 1.00 83.25 187 ARG A CA 1
ATOM 1492 C C . ARG A 1 187 ? -8.621 11.384 -14.557 1.00 83.25 187 ARG A C 1
ATOM 1494 O O . ARG A 1 187 ? -7.932 10.733 -15.332 1.00 83.25 187 ARG A O 1
ATOM 1501 N N . ASN A 1 188 ? -8.235 11.681 -13.317 1.00 84.81 188 ASN A N 1
ATOM 1502 C CA . ASN A 1 188 ? -6.935 11.297 -12.756 1.00 84.81 188 ASN A CA 1
ATOM 1503 C C . ASN A 1 188 ? -6.982 9.960 -11.995 1.00 84.81 188 ASN A C 1
ATOM 1505 O O . ASN A 1 188 ? -5.996 9.576 -11.374 1.00 84.81 188 ASN A O 1
ATOM 1509 N N . VAL A 1 189 ? -8.121 9.262 -12.014 1.00 91.31 189 VAL A N 1
ATOM 1510 C CA . VAL A 1 189 ? -8.293 7.995 -11.299 1.00 91.31 189 VAL A CA 1
ATOM 1511 C C . VAL A 1 189 ? -7.686 6.849 -12.109 1.00 91.31 189 VAL A C 1
ATOM 1513 O O . VAL A 1 189 ? -8.054 6.672 -13.282 1.00 91.31 189 VAL A O 1
ATOM 1516 N N . PRO A 1 190 ? -6.791 6.042 -11.511 1.00 92.75 190 PRO A N 1
ATOM 1517 C CA . PRO A 1 190 ? -6.225 4.880 -12.183 1.00 92.75 190 PRO A CA 1
ATOM 1518 C C . PRO A 1 190 ? -7.302 3.832 -12.507 1.00 92.75 190 PRO A C 1
ATOM 1520 O O . PRO A 1 190 ? -8.453 3.913 -12.080 1.00 92.75 190 PRO A O 1
ATOM 1523 N N . VAL A 1 191 ? -6.952 2.839 -13.325 1.00 93.62 191 VAL A N 1
ATOM 1524 C CA . VAL A 1 191 ? -7.875 1.736 -13.652 1.00 93.62 191 VAL A CA 1
ATOM 1525 C C . VAL A 1 191 ? -8.103 0.856 -12.424 1.00 93.62 191 VAL A C 1
ATOM 1527 O O . VAL A 1 191 ? -9.242 0.509 -12.112 1.00 93.62 191 VAL A O 1
ATOM 1530 N N . ILE A 1 192 ? -7.005 0.516 -11.753 1.00 94.12 192 ILE A N 1
ATOM 1531 C CA . ILE A 1 192 ? -6.935 -0.396 -10.619 1.00 94.12 192 ILE A CA 1
ATOM 1532 C C . ILE A 1 192 ? -6.728 0.412 -9.337 1.00 94.12 192 ILE A C 1
ATOM 1534 O O . ILE A 1 192 ? -6.066 1.453 -9.351 1.00 94.12 192 ILE A O 1
ATOM 1538 N N . VAL A 1 193 ? -7.294 -0.055 -8.228 1.00 95.50 193 VAL A N 1
ATOM 1539 C CA . VAL A 1 193 ? -7.018 0.482 -6.893 1.00 95.50 193 VAL A CA 1
ATOM 1540 C C . VAL A 1 193 ? -5.543 0.223 -6.552 1.00 95.50 193 VAL A C 1
ATOM 1542 O O . VAL A 1 193 ? -5.121 -0.929 -6.531 1.00 95.50 193 VAL A O 1
ATOM 1545 N N . PRO A 1 194 ? -4.730 1.263 -6.290 1.00 95.62 194 PRO A N 1
ATOM 1546 C CA . PRO A 1 194 ? -3.295 1.079 -6.061 1.00 95.62 194 PRO A CA 1
ATOM 1547 C C . PRO A 1 194 ? -2.958 0.682 -4.616 1.00 95.62 194 PRO A C 1
ATOM 1549 O O . PRO A 1 194 ? -1.812 0.364 -4.320 1.00 95.62 194 PRO A O 1
ATOM 1552 N N . TRP A 1 195 ? -3.935 0.726 -3.708 1.00 97.12 195 TRP A N 1
ATOM 1553 C CA . TRP A 1 195 ? -3.755 0.406 -2.296 1.00 97.12 195 TRP A CA 1
ATOM 1554 C C . TRP A 1 195 ? -3.723 -1.097 -2.038 1.00 97.12 195 TRP A C 1
ATOM 1556 O O . TRP A 1 195 ? -4.410 -1.879 -2.697 1.00 97.12 195 TRP A O 1
ATOM 1566 N N . VAL A 1 196 ? -2.964 -1.480 -1.018 1.00 97.31 196 VAL A N 1
ATOM 1567 C CA . VAL A 1 196 ? -2.923 -2.838 -0.476 1.00 97.31 196 VAL A CA 1
ATOM 1568 C C . VAL A 1 196 ? -3.335 -2.754 0.973 1.00 97.31 196 VAL A C 1
ATOM 1570 O O . VAL A 1 196 ? -2.752 -1.983 1.733 1.00 97.31 196 VAL A O 1
ATOM 1573 N N . SER A 1 197 ? -4.319 -3.544 1.371 1.00 97.12 197 SER A N 1
ATOM 1574 C CA . SER A 1 197 ? -4.870 -3.446 2.716 1.00 97.12 197 SER A CA 1
ATOM 1575 C C . SER A 1 197 ? -5.032 -4.807 3.353 1.00 97.12 197 SER A C 1
ATOM 1577 O O . SER A 1 197 ? -4.949 -5.838 2.694 1.00 97.12 197 SER A O 1
ATOM 1579 N N . GLY A 1 198 ? -5.291 -4.821 4.650 1.00 95.88 198 GLY A N 1
ATOM 1580 C CA . GLY A 1 198 ? -5.637 -6.051 5.335 1.00 95.88 198 GLY A CA 1
ATOM 1581 C C . GLY A 1 198 ? -6.296 -5.805 6.676 1.00 95.88 198 GLY A C 1
ATOM 1582 O O . GLY A 1 198 ? -6.198 -4.725 7.265 1.00 95.88 198 GLY A O 1
ATOM 1583 N N . VAL A 1 199 ? -6.980 -6.838 7.149 1.00 95.12 199 VAL A N 1
ATOM 1584 C CA . VAL A 1 199 ? -7.655 -6.854 8.446 1.00 95.12 199 VAL A CA 1
ATOM 1585 C C . VAL A 1 199 ? -6.900 -7.825 9.333 1.00 95.12 199 VAL A C 1
ATOM 1587 O O . VAL A 1 199 ? -6.873 -9.026 9.054 1.00 95.12 199 VAL A O 1
ATOM 1590 N N . ILE A 1 200 ? -6.287 -7.323 10.401 1.00 94.12 200 ILE A N 1
ATOM 1591 C CA . ILE A 1 200 ? -5.535 -8.201 11.296 1.00 94.12 200 ILE A CA 1
ATOM 1592 C C . ILE A 1 200 ? -6.481 -9.037 12.155 1.00 94.12 200 ILE A C 1
ATOM 1594 O O . ILE A 1 200 ? -7.520 -8.566 12.622 1.00 94.12 200 ILE A O 1
ATOM 1598 N N . SER A 1 201 ? -6.109 -10.294 12.374 1.00 79.00 201 SER A N 1
ATOM 1599 C CA . SER A 1 201 ? -6.742 -11.138 13.391 1.00 79.00 201 SER A CA 1
ATOM 1600 C C . SER A 1 201 ? -5.978 -10.967 14.698 1.00 79.00 201 SER A C 1
ATOM 1602 O O . SER A 1 201 ? -4.830 -11.389 14.780 1.00 79.00 201 SER A O 1
ATOM 1604 N N . VAL A 1 202 ? -6.595 -10.321 15.688 1.00 59.53 202 VAL A N 1
ATOM 1605 C CA . VAL A 1 202 ? -6.064 -10.173 17.057 1.00 59.53 202 VAL A CA 1
ATOM 1606 C C . VAL A 1 202 ? -6.801 -11.059 18.040 1.00 59.53 202 VAL A C 1
ATOM 1608 O O . VAL A 1 202 ? -8.025 -11.247 17.854 1.00 59.53 202 VAL A O 1
#

Foldseek 3Di:
DVVVVLVVLLVVLVCLLVPHDDPDDPDDNVVSVVSNCCSPPVVVVVCVVVVVDDDPDDPDDDDPPDDPPDDPPVPPLPDWPDDDADVLFAKDALFDWDAAFPDWLVPDFDRTPNVLSVVLVVQQVVDDVPDFRFFKKKAQCDQCAFDDPDPDTGHHRRITGGGDDPVDDTHTPDGFADDPVRCVVPVPHDGTGRMMMGGGDD

Organism: NCBI:txid34285

Secondary structure (DSSP, 8-state):
-HHHHHHHHHHHHHHHHTT---SS----HHHHHHHHHHHHTSHHHHHHHTT----S-----------TT------GGG--SSSPPPGGG-EESSEEE--EEEE-GGG-B-SSHHHHHHHHHHHHHHPPTTSPPP-EEEE---TT-B--SSSS-BPTTBEEEEE--TTSPPPEEEESB--HHHHHH-TT--SB---EEEE---

Solvent-accessible surface area (backbone atoms only — not comparable to full-atom values): 11878 Å² total; per-residue (Å²): 110,69,70,58,51,50,54,54,52,39,53,54,23,48,42,44,51,75,68,50,84,83,87,84,71,93,73,50,59,77,52,20,52,54,49,32,50,39,64,68,77,39,33,69,64,49,31,54,74,73,66,71,60,71,72,96,71,77,84,78,77,86,76,79,86,70,63,93,88,62,78,82,75,86,46,81,89,73,67,70,59,72,65,81,56,59,81,54,29,49,76,37,75,22,22,40,70,52,56,52,74,74,37,61,22,96,84,30,71,34,91,22,58,28,53,30,40,48,50,22,57,51,45,34,71,68,43,53,94,90,52,79,41,36,40,32,29,37,25,20,80,32,84,88,28,32,86,63,100,63,97,66,88,45,48,48,28,21,24,30,24,16,27,65,60,92,93,50,76,78,46,71,75,48,55,51,53,58,53,67,73,56,37,73,77,36,84,87,54,62,66,54,40,52,29,33,17,26,48,49,73,128